Protein AF-A0A4Q7DLC4-F1 (afdb_monomer)

Secondary structure (DSSP, 8-state):
-PPPEE-----HHHHHHHHHHHHTT-HHHHHHHHHHHTTTS---HHHHHHHHHHHHHHTT-HHHHHHHHTS--SS-TTS-EEE-TTS-EEEHHHHHHHT---SSPPPTTS-SHHHHHHHHHHH-TTSPPB---HHHHHHHHHHHTS--SSS-HHHHHHHHHHHTGGGTB-HHHHHHHHHHHHS---HHHHHHHHHT-

Sequence (197 aa):
MKPKRLNVKMVYVEFKEICHALENGRLEEAIAAFISNHSDHDLSRDDVLSLTLNKAVIYDQPEIVQKILSTPHTENILTAIILSIINTYDSVILEVFGYEKTDGMIRENDGSVLGAVLEYLKHNGDLPLVDLEGKDFVHMYNMLKLPRWEVTTDDGWWYIRKYFLDFLYTKDSLDKLDESLYRKFDRAQYLKDYEEQ

Structure (mmCIF, N/CA/C/O backbone):
data_AF-A0A4Q7DLC4-F1
#
_entry.id   AF-A0A4Q7DLC4-F1
#
loop_
_atom_site.group_PDB
_atom_site.id
_atom_site.type_symbol
_atom_site.label_atom_id
_atom_site.label_alt_id
_atom_site.label_comp_id
_atom_site.label_asym_id
_atom_site.label_entity_id
_atom_site.label_seq_id
_atom_site.pdbx_PDB_ins_code
_atom_site.Cartn_x
_atom_site.Cartn_y
_atom_site.Cartn_z
_atom_site.occupancy
_atom_site.B_iso_or_equiv
_atom_site.auth_seq_id
_atom_site.auth_comp_id
_atom_site.auth_asym_id
_atom_site.auth_atom_id
_atom_site.pdbx_PDB_model_num
ATOM 1 N N . MET A 1 1 ? 8.063 -11.854 3.958 1.00 87.19 1 MET A N 1
ATOM 2 C CA . MET A 1 1 ? 6.732 -12.276 4.469 1.00 87.19 1 MET A CA 1
ATOM 3 C C . MET A 1 1 ? 5.789 -12.311 3.286 1.00 87.19 1 MET A C 1
ATOM 5 O O . MET A 1 1 ? 5.891 -11.417 2.462 1.00 87.19 1 MET A O 1
ATOM 9 N N . LYS A 1 2 ? 4.866 -13.275 3.187 1.00 86.50 2 LYS A N 1
ATOM 10 C CA . LYS A 1 2 ? 3.924 -13.280 2.055 1.00 86.50 2 LYS A CA 1
ATOM 11 C C . LYS A 1 2 ? 2.985 -12.067 2.101 1.00 86.50 2 LYS A C 1
ATOM 13 O O . LYS A 1 2 ? 2.591 -11.667 3.199 1.00 86.50 2 LYS A O 1
ATOM 18 N N . PRO A 1 3 ? 2.598 -11.512 0.940 1.00 83.75 3 PRO A N 1
ATOM 19 C CA . PRO A 1 3 ? 1.651 -10.413 0.890 1.00 83.75 3 PRO A CA 1
ATOM 20 C C . PRO A 1 3 ? 0.281 -10.878 1.375 1.00 83.75 3 PRO A C 1
ATOM 22 O O . PRO A 1 3 ? -0.240 -11.919 0.956 1.00 83.75 3 PRO A O 1
ATOM 25 N N . LYS A 1 4 ? -0.316 -10.090 2.266 1.00 89.00 4 LYS A N 1
ATOM 26 C CA . LYS A 1 4 ? -1.643 -10.368 2.807 1.00 89.00 4 LYS A CA 1
ATOM 27 C C . LYS A 1 4 ? -2.703 -10.009 1.773 1.00 89.00 4 LYS A C 1
ATOM 29 O O . LYS A 1 4 ? -2.663 -8.926 1.194 1.00 89.00 4 LYS A O 1
ATOM 34 N N . ARG A 1 5 ? -3.642 -10.925 1.523 1.00 89.81 5 ARG A N 1
ATOM 35 C CA . ARG A 1 5 ? -4.739 -10.728 0.566 1.00 89.81 5 ARG A CA 1
ATOM 36 C C . ARG A 1 5 ? -6.043 -10.511 1.314 1.00 89.81 5 ARG A C 1
ATOM 38 O O . ARG A 1 5 ? -6.544 -11.428 1.961 1.00 89.81 5 ARG A O 1
ATOM 45 N N . LEU A 1 6 ? -6.590 -9.310 1.195 1.00 89.50 6 LEU A N 1
ATOM 46 C CA . LEU A 1 6 ? -7.846 -8.915 1.812 1.00 89.50 6 LEU A CA 1
ATOM 47 C C . LEU A 1 6 ? -8.968 -9.066 0.788 1.00 89.50 6 LEU A C 1
ATOM 49 O O . LEU A 1 6 ? -9.171 -8.228 -0.090 1.00 89.50 6 LEU A O 1
ATOM 53 N N . ASN A 1 7 ? -9.722 -10.155 0.917 1.00 85.75 7 ASN A N 1
ATOM 54 C CA . ASN A 1 7 ? -10.873 -10.459 0.062 1.00 85.75 7 ASN A CA 1
ATOM 55 C C . ASN A 1 7 ? -12.155 -9.783 0.573 1.00 85.75 7 ASN A C 1
ATOM 57 O O . ASN A 1 7 ? -13.236 -10.364 0.520 1.00 85.75 7 ASN A O 1
ATOM 61 N N . VAL A 1 8 ? -12.020 -8.571 1.107 1.00 88.25 8 VAL A N 1
ATOM 62 C CA . VAL A 1 8 ? -13.114 -7.770 1.650 1.00 88.25 8 VAL A CA 1
ATOM 63 C C . VAL A 1 8 ? -13.038 -6.373 1.049 1.00 88.25 8 VAL A C 1
ATOM 65 O O . VAL A 1 8 ? -11.954 -5.840 0.806 1.00 88.25 8 VAL A O 1
ATOM 68 N N . LYS A 1 9 ? -14.198 -5.774 0.787 1.00 85.12 9 LYS A N 1
ATOM 69 C CA . LYS A 1 9 ? -14.296 -4.422 0.241 1.00 85.12 9 LYS A CA 1
ATOM 70 C C . LYS A 1 9 ? -14.953 -3.518 1.267 1.00 85.12 9 LYS A C 1
ATOM 72 O O . LYS A 1 9 ? -16.144 -3.647 1.509 1.00 85.12 9 LYS A O 1
ATOM 77 N N . MET A 1 10 ? -14.198 -2.543 1.763 1.00 91.69 10 MET A N 1
ATOM 78 C CA . MET A 1 10 ? -14.757 -1.452 2.556 1.00 91.69 10 MET A CA 1
ATOM 79 C C . MET A 1 10 ? -15.642 -0.568 1.672 1.00 91.69 10 MET A C 1
ATOM 81 O O . MET A 1 10 ? -15.184 -0.035 0.650 1.00 91.69 10 MET A O 1
ATOM 85 N N . VAL A 1 11 ? -16.914 -0.413 2.028 1.00 92.62 11 VAL A N 1
ATOM 86 C CA . VAL A 1 11 ? -17.815 0.512 1.332 1.00 92.62 11 VAL A CA 1
ATOM 87 C C . VAL A 1 11 ? -17.620 1.944 1.831 1.00 92.62 11 VAL A C 1
ATOM 89 O O . VAL A 1 11 ? -16.995 2.204 2.854 1.00 92.62 11 VAL A O 1
ATOM 92 N N . TYR A 1 12 ? -18.147 2.916 1.083 1.00 93.19 12 TYR A N 1
ATOM 93 C CA . TYR A 1 12 ? -17.960 4.334 1.406 1.00 93.19 12 TYR A CA 1
ATOM 94 C C . TYR A 1 12 ? -18.503 4.721 2.791 1.00 93.19 12 TYR A C 1
ATOM 96 O O . TYR A 1 12 ? -17.896 5.544 3.470 1.00 93.19 12 TYR A O 1
ATOM 104 N N . VAL A 1 13 ? -19.624 4.127 3.215 1.00 96.44 13 VAL A N 1
ATOM 105 C CA . VAL A 1 13 ? -20.234 4.409 4.526 1.00 96.44 13 VAL A CA 1
ATOM 106 C C . VAL A 1 13 ? -19.298 3.984 5.659 1.00 96.44 13 VAL A C 1
ATOM 108 O O . VAL A 1 13 ? -18.986 4.801 6.517 1.00 96.44 13 VAL A O 1
ATOM 111 N N . GLU A 1 14 ? -18.758 2.769 5.596 1.00 96.88 14 GLU A N 1
ATOM 112 C CA . GLU A 1 14 ? -17.798 2.238 6.575 1.00 96.88 14 GLU A CA 1
ATOM 113 C C . GLU A 1 14 ? -16.512 3.066 6.620 1.00 96.88 14 GLU A C 1
ATOM 115 O O . GLU A 1 14 ? -16.023 3.413 7.693 1.00 96.88 14 GLU A O 1
ATOM 120 N N . PHE A 1 15 ? -15.995 3.457 5.451 1.00 97.25 15 PHE A N 1
ATOM 121 C CA . PHE A 1 15 ? -14.850 4.360 5.367 1.00 97.25 15 PHE A CA 1
ATOM 122 C C . PHE A 1 15 ? -15.121 5.678 6.107 1.00 97.25 15 PHE A C 1
ATOM 124 O O . PHE A 1 15 ? -14.308 6.120 6.916 1.00 97.25 15 PHE A O 1
ATOM 131 N N . LYS A 1 16 ? -16.287 6.297 5.878 1.00 97.81 16 LYS A N 1
ATOM 132 C CA . LYS A 1 16 ? -16.671 7.546 6.550 1.00 97.81 16 LYS A CA 1
ATOM 133 C C . LYS A 1 16 ? -16.821 7.375 8.059 1.00 97.81 16 LYS A C 1
ATOM 135 O O . LYS A 1 16 ? -16.444 8.290 8.790 1.00 97.81 16 LYS A O 1
ATOM 140 N N . GLU A 1 17 ? -17.345 6.243 8.516 1.00 97.94 17 GLU A N 1
ATOM 141 C CA . GLU A 1 17 ? -17.457 5.919 9.941 1.00 97.94 17 GLU A CA 1
ATOM 142 C C . GLU A 1 17 ? -16.081 5.808 10.599 1.00 97.94 17 GLU A C 1
ATOM 144 O O . GLU A 1 17 ? -15.853 6.440 11.632 1.00 97.94 17 GLU A O 1
ATOM 149 N N . ILE A 1 18 ? -15.140 5.097 9.972 1.00 98.06 18 ILE A N 1
ATOM 150 C CA . ILE A 1 18 ? -13.770 4.967 10.482 1.00 98.06 18 ILE A CA 1
ATOM 151 C C . ILE A 1 18 ? -13.054 6.321 10.474 1.00 98.06 18 ILE A C 1
ATOM 153 O O . ILE A 1 18 ? -12.446 6.682 11.479 1.00 98.06 18 ILE A O 1
ATOM 157 N N . CYS A 1 19 ? -13.164 7.118 9.404 1.00 97.69 19 CYS A N 1
ATOM 158 C CA . CYS A 1 19 ? -12.588 8.468 9.372 1.00 97.69 19 CYS A CA 1
ATOM 159 C C . CYS A 1 19 ? -13.156 9.360 10.480 1.00 97.69 19 CYS A C 1
ATOM 161 O O . CYS A 1 19 ? -12.405 10.036 11.178 1.00 97.69 19 CYS A O 1
ATOM 163 N N . HIS A 1 20 ? -14.476 9.340 10.679 1.00 97.44 20 HIS A N 1
ATOM 164 C CA . HIS A 1 20 ? -15.104 10.103 11.751 1.00 97.44 20 HIS A CA 1
ATOM 165 C C . HIS A 1 20 ? -14.623 9.627 13.129 1.00 97.44 20 HIS A C 1
ATOM 167 O O . HIS A 1 20 ? -14.334 10.442 14.004 1.00 97.44 20 HIS A 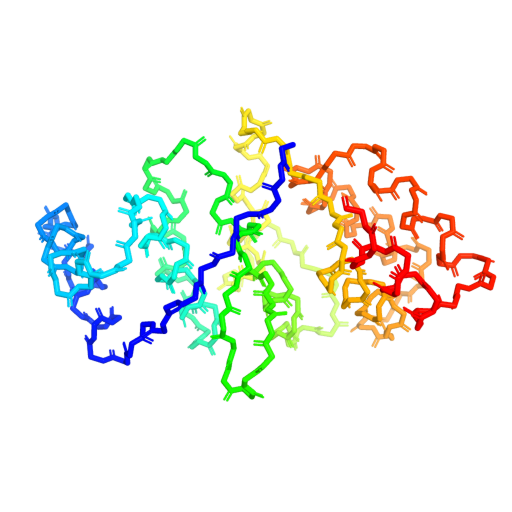O 1
ATOM 173 N N . ALA A 1 21 ? -14.494 8.319 13.338 1.00 97.38 21 ALA A N 1
ATOM 174 C CA . ALA A 1 21 ? -13.987 7.763 14.585 1.00 97.38 21 ALA A CA 1
ATOM 175 C C . ALA A 1 21 ? -12.514 8.126 14.836 1.00 97.38 21 ALA A C 1
ATOM 177 O O . ALA A 1 21 ? -12.170 8.498 15.960 1.00 97.38 21 ALA A O 1
ATOM 178 N N . LEU A 1 22 ? -11.675 8.097 13.796 1.00 96.38 22 LEU A N 1
ATOM 179 C CA . LEU A 1 22 ? -10.272 8.520 13.829 1.00 96.38 22 LEU A CA 1
ATOM 180 C C . LEU A 1 22 ? -10.138 9.973 14.301 1.00 96.38 22 LEU A C 1
ATOM 182 O O . LEU A 1 22 ? -9.335 10.272 15.180 1.00 96.38 22 LEU A O 1
ATOM 186 N N . GLU A 1 23 ? -10.972 10.869 13.777 1.00 95.19 23 GLU A N 1
ATOM 187 C CA . GLU A 1 23 ? -10.970 12.292 14.142 1.00 95.19 23 GLU A CA 1
ATOM 188 C C . GLU A 1 23 ? -11.467 12.569 15.563 1.00 95.19 23 GLU A C 1
ATOM 190 O O . GLU A 1 23 ? -11.145 13.606 16.137 1.00 95.19 23 GLU A O 1
ATOM 195 N N . ASN A 1 24 ? -12.239 11.647 16.139 1.00 95.81 24 ASN A N 1
ATOM 196 C CA . ASN A 1 24 ? -12.873 11.809 17.446 1.00 95.81 24 ASN A CA 1
ATOM 197 C C . ASN A 1 24 ? -12.267 10.897 18.528 1.00 95.81 24 ASN A C 1
ATOM 199 O O . ASN A 1 24 ? -12.866 10.738 19.589 1.00 95.81 24 ASN A O 1
ATOM 203 N N . GLY A 1 25 ? -11.108 10.278 18.274 1.00 94.88 25 GLY A N 1
ATOM 204 C CA . GLY A 1 25 ? -10.421 9.423 19.251 1.00 94.88 25 GLY A CA 1
ATOM 205 C C . GLY A 1 25 ? -11.145 8.109 19.573 1.00 94.88 25 GLY A C 1
ATOM 206 O O . GLY A 1 25 ? -10.907 7.526 20.625 1.00 94.88 25 GLY A O 1
ATOM 207 N N . ARG A 1 26 ? -12.025 7.641 18.679 1.00 97.25 26 ARG A N 1
ATOM 208 C CA . ARG A 1 26 ? -12.821 6.404 18.821 1.00 97.25 26 ARG A CA 1
ATOM 209 C C . ARG A 1 26 ? -12.433 5.324 17.808 1.00 97.25 26 ARG A C 1
ATOM 211 O O . ARG A 1 26 ? -13.238 4.458 17.480 1.00 97.25 26 ARG A O 1
ATOM 218 N N . LEU A 1 27 ? -11.210 5.391 17.276 1.00 97.50 27 LEU A N 1
ATOM 219 C CA . LEU A 1 27 ? -10.748 4.517 16.195 1.00 97.50 27 LEU A CA 1
ATOM 220 C C . LEU A 1 27 ? -10.914 3.027 16.526 1.00 97.50 27 LEU A C 1
ATOM 222 O O . LEU A 1 27 ? -11.455 2.282 15.718 1.00 97.50 27 LEU A O 1
ATOM 226 N N . GLU A 1 28 ? -10.496 2.606 17.721 1.00 97.75 28 GLU A N 1
ATOM 227 C CA . GLU A 1 28 ? -10.528 1.192 18.119 1.00 97.75 28 GLU A CA 1
ATOM 228 C C . GLU A 1 28 ? -11.961 0.639 18.210 1.00 97.75 28 GLU A C 1
ATOM 230 O O . GLU A 1 28 ? -12.207 -0.506 17.834 1.00 97.75 28 GLU A O 1
ATOM 235 N N . GLU A 1 29 ? -12.930 1.460 18.632 1.00 97.69 29 GLU A N 1
ATOM 236 C CA . GLU A 1 29 ? -14.351 1.082 18.648 1.00 97.69 29 GLU A CA 1
ATOM 237 C C . GLU A 1 29 ? -14.882 0.862 17.226 1.00 97.69 29 GLU A C 1
ATOM 239 O O . GLU A 1 29 ? -15.575 -0.122 16.964 1.00 97.69 29 GLU A O 1
ATOM 244 N N . ALA A 1 30 ? -14.529 1.752 16.293 1.00 97.94 30 ALA A N 1
ATOM 245 C CA . ALA A 1 30 ? -14.944 1.638 14.897 1.00 97.94 30 ALA A CA 1
ATOM 246 C C . ALA A 1 30 ? -14.287 0.447 14.187 1.00 97.94 30 ALA A C 1
ATOM 248 O O . ALA A 1 30 ? -14.958 -0.252 13.429 1.00 97.94 30 ALA A O 1
ATOM 249 N N . ILE A 1 31 ? -13.008 0.170 14.463 1.00 98.06 31 ILE A N 1
ATOM 250 C CA . ILE A 1 31 ? -12.324 -1.018 13.939 1.00 98.06 31 ILE A CA 1
ATOM 251 C C . ILE A 1 31 ? -12.993 -2.293 14.461 1.00 98.06 31 ILE A C 1
ATOM 253 O O . ILE A 1 31 ? -13.303 -3.185 13.672 1.00 98.06 31 ILE A O 1
ATOM 257 N N . ALA A 1 32 ? -13.268 -2.379 15.766 1.00 97.75 32 ALA A N 1
ATOM 258 C CA . ALA A 1 32 ? -13.939 -3.539 16.348 1.00 97.75 32 ALA A CA 1
ATOM 259 C C . ALA A 1 32 ? -15.337 -3.760 15.743 1.00 97.75 32 ALA A C 1
ATOM 261 O O . ALA A 1 32 ? -15.701 -4.894 15.426 1.00 97.75 32 ALA A O 1
ATOM 262 N N . ALA A 1 33 ? -16.100 -2.682 15.526 1.00 97.50 33 ALA A N 1
ATOM 263 C CA . ALA A 1 33 ? -17.395 -2.749 14.854 1.00 97.50 33 ALA A CA 1
ATOM 264 C C . ALA A 1 33 ? -17.267 -3.240 13.402 1.00 97.50 33 ALA A C 1
ATOM 266 O O . ALA A 1 33 ? -18.026 -4.116 12.984 1.00 97.50 33 ALA A O 1
ATOM 267 N N . PHE A 1 34 ? -16.281 -2.738 12.650 1.00 97.69 34 PHE A N 1
ATOM 268 C CA . PHE A 1 34 ? -16.024 -3.172 11.276 1.00 97.69 34 PHE A CA 1
ATOM 269 C C . PHE A 1 34 ? -15.701 -4.668 11.198 1.00 97.69 34 PHE A C 1
ATOM 271 O O . PHE A 1 34 ? -16.297 -5.376 10.386 1.00 97.69 34 PHE A O 1
ATOM 278 N N . ILE A 1 35 ? -14.800 -5.154 12.059 1.00 97.38 35 ILE A N 1
ATOM 279 C CA . ILE A 1 35 ? -14.420 -6.573 12.129 1.00 97.38 35 ILE A CA 1
ATOM 280 C C . ILE A 1 35 ? -15.635 -7.430 12.501 1.00 97.38 35 ILE A C 1
ATOM 282 O O . ILE A 1 35 ? -15.882 -8.450 11.867 1.00 97.38 35 ILE A O 1
ATOM 286 N N . SER A 1 36 ? -16.445 -6.997 13.472 1.00 96.44 36 SER A N 1
ATOM 287 C CA . SER A 1 36 ? -17.665 -7.717 13.859 1.00 96.44 36 SER A CA 1
ATOM 288 C C . SER A 1 36 ? -18.668 -7.834 12.706 1.00 96.44 36 SER A C 1
ATOM 290 O O . SER A 1 36 ? -19.294 -8.882 12.539 1.00 96.44 36 SER A O 1
ATOM 292 N N . ASN A 1 37 ? -18.822 -6.775 11.908 1.00 95.94 37 ASN A N 1
ATOM 293 C CA . ASN A 1 37 ? -19.714 -6.764 10.746 1.00 95.94 37 ASN A CA 1
ATOM 294 C C . ASN A 1 37 ? -19.190 -7.630 9.588 1.00 95.94 37 ASN A C 1
ATOM 296 O O . ASN A 1 37 ? -19.979 -8.082 8.763 1.00 95.94 37 ASN A O 1
ATOM 300 N N . HIS A 1 38 ? -17.884 -7.897 9.561 1.00 94.56 38 HIS A N 1
ATOM 301 C CA . HIS A 1 38 ? -17.204 -8.739 8.579 1.00 94.56 38 HIS A CA 1
ATOM 302 C C . HIS A 1 38 ? -16.646 -10.015 9.215 1.00 94.56 38 HIS A C 1
ATOM 304 O O . HIS A 1 38 ? -15.579 -10.476 8.830 1.00 94.56 38 HIS A O 1
ATOM 310 N N . SER A 1 39 ? -17.366 -10.591 10.181 1.00 92.06 39 SER A N 1
ATOM 311 C CA . SER A 1 39 ? -16.897 -11.739 10.976 1.00 92.06 39 SER A CA 1
ATOM 312 C C . SER A 1 39 ? -16.607 -13.013 10.170 1.00 92.06 39 SER A C 1
ATOM 314 O O . SER A 1 39 ? -15.869 -13.873 10.644 1.00 92.06 39 SER A O 1
ATOM 316 N N . ASP A 1 40 ? -17.123 -13.116 8.942 1.00 91.56 40 ASP A N 1
ATOM 317 C CA . ASP A 1 40 ? -16.775 -14.184 7.994 1.00 91.56 40 ASP A CA 1
ATOM 318 C C . ASP A 1 40 ? -15.343 -14.046 7.432 1.00 91.56 40 ASP A C 1
ATOM 320 O O . ASP A 1 40 ? -14.826 -14.959 6.784 1.00 91.56 40 ASP A O 1
ATOM 324 N N . HIS A 1 41 ? -14.693 -12.906 7.672 1.00 88.31 41 HIS A N 1
ATOM 325 C CA . HIS A 1 41 ? -13.315 -12.621 7.307 1.00 88.31 41 HIS A CA 1
ATOM 326 C C . HIS A 1 41 ? -12.436 -12.577 8.567 1.00 88.31 41 HIS A C 1
ATOM 328 O O . HIS A 1 41 ? -12.746 -11.888 9.536 1.00 88.31 41 HIS A O 1
ATOM 334 N N . ASP A 1 42 ? -11.302 -13.275 8.535 1.00 90.56 42 ASP A N 1
ATOM 335 C CA . ASP A 1 42 ? -10.294 -13.235 9.602 1.00 90.56 42 ASP A CA 1
ATOM 336 C C . ASP A 1 42 ? -9.454 -11.950 9.488 1.00 90.56 42 ASP A C 1
ATOM 338 O O . ASP A 1 42 ? -8.362 -11.947 8.917 1.00 90.56 42 ASP A O 1
ATOM 342 N N . LEU A 1 43 ? -10.033 -10.826 9.923 1.00 94.62 43 LEU A N 1
ATOM 343 C CA . LEU A 1 43 ? -9.432 -9.495 9.822 1.00 94.62 43 LEU A CA 1
ATOM 344 C C . LEU A 1 43 ? -8.743 -9.089 11.123 1.00 94.62 43 LEU A C 1
ATOM 346 O O . LEU A 1 43 ? -9.335 -9.116 12.203 1.00 94.62 43 LEU A O 1
ATOM 350 N N . SER A 1 44 ? -7.508 -8.611 10.998 1.00 95.69 44 SER A N 1
ATOM 351 C CA . SER A 1 44 ? -6.795 -7.916 12.062 1.00 95.69 44 SER A CA 1
ATOM 352 C C . SER A 1 44 ? -7.114 -6.419 12.067 1.00 95.69 44 SER A C 1
ATOM 354 O O . SER A 1 44 ? -7.691 -5.852 11.137 1.00 95.69 44 SER A O 1
ATOM 356 N N . ARG A 1 45 ? -6.673 -5.737 13.123 1.00 96.44 45 ARG A N 1
ATOM 357 C CA . ARG A 1 45 ? -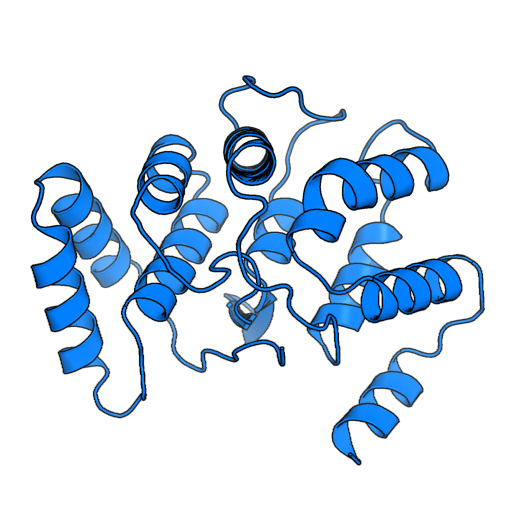6.726 -4.275 13.215 1.00 96.44 45 ARG A CA 1
ATOM 358 C C . ARG A 1 45 ? -5.991 -3.589 12.054 1.00 96.44 45 ARG A C 1
ATOM 360 O O . ARG A 1 45 ? -6.519 -2.648 11.464 1.00 96.44 45 ARG A O 1
ATOM 367 N N . ASP A 1 46 ? -4.797 -4.072 11.720 1.00 96.00 46 ASP A N 1
ATOM 368 C CA . ASP A 1 46 ? -3.957 -3.500 10.663 1.00 96.00 46 ASP A CA 1
ATOM 369 C C . ASP A 1 46 ? -4.564 -3.743 9.264 1.00 96.00 46 ASP A C 1
ATOM 371 O O . ASP A 1 46 ? -4.369 -2.929 8.359 1.00 96.00 46 ASP A O 1
ATOM 375 N N . ASP A 1 47 ? -5.404 -4.774 9.095 1.00 96.06 47 ASP A N 1
ATOM 376 C CA . ASP A 1 47 ? -6.182 -4.980 7.862 1.00 96.06 47 ASP A CA 1
ATOM 377 C C . ASP A 1 47 ? -7.211 -3.879 7.654 1.00 96.06 47 ASP A C 1
ATOM 379 O O . ASP A 1 47 ? -7.345 -3.341 6.555 1.00 96.06 47 ASP A O 1
ATOM 383 N N . VAL A 1 48 ? -7.915 -3.499 8.721 1.00 96.88 48 VAL A N 1
ATOM 384 C CA . VAL A 1 48 ? -8.884 -2.402 8.667 1.00 96.88 48 VAL A CA 1
ATOM 385 C C . VAL A 1 48 ? -8.179 -1.077 8.386 1.00 96.88 48 VAL A C 1
ATOM 387 O O . VAL A 1 48 ? -8.672 -0.288 7.575 1.00 96.88 48 VAL A O 1
ATOM 390 N N . LEU A 1 49 ? -6.997 -0.846 8.968 1.00 97.19 49 LEU A N 1
ATOM 391 C CA . LEU A 1 49 ? -6.172 0.317 8.625 1.00 97.19 49 LEU A CA 1
ATOM 392 C C . LEU A 1 49 ? -5.746 0.299 7.153 1.00 97.19 49 LEU A C 1
ATOM 394 O O . LEU A 1 49 ? -5.880 1.321 6.489 1.00 97.19 49 LEU A O 1
ATOM 398 N N . SER A 1 50 ? -5.323 -0.849 6.621 1.00 95.88 50 SER A N 1
ATOM 399 C CA . SER A 1 50 ? -4.939 -1.006 5.210 1.00 95.88 50 SER A CA 1
ATOM 400 C C . SER A 1 50 ? -6.107 -0.725 4.258 1.00 95.88 50 SER A C 1
ATOM 402 O O . SER A 1 50 ? -5.962 0.007 3.279 1.00 95.88 50 SER A O 1
ATOM 404 N N . LEU A 1 51 ? -7.299 -1.247 4.567 1.00 95.56 51 LEU A N 1
ATOM 405 C CA . LEU A 1 51 ? -8.529 -0.994 3.806 1.00 95.56 51 LEU A CA 1
ATOM 406 C C . LEU A 1 51 ? -8.930 0.484 3.844 1.00 95.56 51 LEU A C 1
ATOM 408 O O . LEU A 1 51 ? -9.301 1.060 2.818 1.00 95.56 51 LEU A O 1
ATOM 412 N N . THR A 1 52 ? -8.832 1.107 5.018 1.00 96.81 52 THR A N 1
ATOM 413 C CA . THR A 1 52 ? -9.139 2.532 5.193 1.00 96.81 52 THR A CA 1
ATOM 414 C C . THR A 1 52 ? -8.129 3.393 4.437 1.00 96.81 52 THR A C 1
ATOM 416 O O . THR A 1 52 ? -8.516 4.342 3.755 1.00 96.81 52 THR A O 1
ATOM 419 N N . LEU A 1 53 ? -6.843 3.037 4.503 1.00 96.50 53 LEU A N 1
ATOM 420 C CA . LEU A 1 53 ? -5.760 3.716 3.802 1.00 96.50 53 LEU A CA 1
ATOM 421 C C . LEU A 1 53 ? -5.961 3.647 2.287 1.00 96.50 53 LEU A C 1
ATOM 423 O O . LEU A 1 53 ? -5.915 4.678 1.624 1.00 96.50 53 LEU A O 1
ATOM 427 N N . ASN A 1 54 ? -6.284 2.466 1.753 1.00 94.38 54 ASN A N 1
ATOM 428 C CA . ASN A 1 54 ? -6.628 2.277 0.344 1.00 94.38 54 ASN A CA 1
ATOM 429 C C . ASN A 1 54 ? -7.736 3.240 -0.113 1.00 94.38 54 ASN A C 1
ATOM 431 O O . ASN A 1 54 ? -7.606 3.907 -1.138 1.00 94.38 54 ASN A O 1
ATOM 435 N N . LYS A 1 55 ? -8.812 3.374 0.674 1.00 93.75 55 LYS A N 1
ATOM 436 C CA . LYS A 1 55 ? -9.891 4.326 0.375 1.00 93.75 55 LYS A CA 1
ATOM 437 C C . LYS A 1 55 ? -9.450 5.778 0.463 1.00 93.75 55 LYS A C 1
ATOM 439 O O . LYS A 1 55 ? -9.826 6.559 -0.406 1.00 93.75 55 LYS A O 1
ATOM 444 N N . ALA A 1 56 ? -8.663 6.141 1.470 1.00 95.06 56 ALA A N 1
ATOM 445 C CA . ALA A 1 56 ? -8.152 7.500 1.613 1.00 95.06 56 ALA A CA 1
ATOM 446 C C . ALA A 1 56 ? -7.265 7.906 0.422 1.00 95.06 56 ALA A C 1
ATOM 448 O O . ALA A 1 56 ? -7.381 9.031 -0.059 1.00 95.06 56 ALA A O 1
ATOM 449 N N . VAL A 1 57 ? -6.455 6.974 -0.094 1.00 93.62 57 VAL A N 1
ATOM 450 C CA . VAL A 1 57 ? -5.650 7.144 -1.315 1.00 93.62 57 VAL A CA 1
ATOM 451 C C . VAL A 1 57 ? -6.546 7.347 -2.539 1.00 93.62 57 VAL A C 1
ATOM 453 O O . VAL A 1 57 ? -6.411 8.350 -3.232 1.00 93.62 57 VAL A O 1
ATOM 456 N N . ILE A 1 58 ? -7.516 6.453 -2.768 1.00 91.19 58 ILE A N 1
ATOM 457 C CA . ILE A 1 58 ? -8.448 6.535 -3.909 1.00 91.19 58 ILE A CA 1
ATOM 458 C C . ILE A 1 58 ? -9.248 7.847 -3.903 1.00 91.19 58 ILE A C 1
ATOM 460 O O . ILE A 1 58 ? -9.538 8.412 -4.959 1.00 91.19 58 ILE A O 1
ATOM 464 N N . TYR A 1 59 ? -9.638 8.326 -2.721 1.00 92.00 59 TYR A N 1
ATOM 465 C CA . TYR A 1 59 ? -10.387 9.573 -2.564 1.00 92.00 59 TYR A CA 1
ATOM 466 C C . TYR A 1 59 ? -9.505 10.821 -2.451 1.00 92.00 59 TYR A C 1
ATOM 468 O O . TYR A 1 59 ? -10.058 11.898 -2.226 1.00 92.00 59 TYR A O 1
ATOM 476 N N . ASP A 1 60 ? -8.184 10.693 -2.621 1.00 91.38 60 ASP A N 1
ATOM 477 C CA . ASP A 1 60 ? -7.226 11.805 -2.612 1.00 91.38 60 ASP A CA 1
ATOM 478 C C . ASP A 1 60 ? -7.318 12.639 -1.314 1.00 91.38 60 ASP A C 1
ATOM 480 O O . ASP A 1 60 ? -7.493 13.857 -1.333 1.00 91.38 60 ASP A O 1
ATOM 484 N N . GLN A 1 61 ? -7.293 11.958 -0.157 1.00 93.31 61 GLN A N 1
ATOM 485 C CA . GLN A 1 61 ? -7.436 12.563 1.178 1.00 93.31 61 GLN A CA 1
ATOM 486 C C . GLN A 1 61 ? -6.110 12.544 1.962 1.00 93.31 61 GLN A C 1
ATOM 488 O O . GLN A 1 61 ? -5.957 11.733 2.883 1.00 93.31 61 GLN A O 1
ATOM 493 N N . PRO A 1 62 ? -5.149 13.435 1.650 1.00 91.88 62 PRO A N 1
ATOM 494 C CA . PRO A 1 62 ? -3.802 13.406 2.229 1.00 91.88 62 PRO A CA 1
ATOM 495 C C . PRO A 1 62 ? -3.788 13.539 3.759 1.00 91.88 62 PRO A C 1
ATOM 497 O O . PRO A 1 62 ? -3.046 12.825 4.428 1.00 91.88 62 PRO A O 1
ATOM 500 N N . GLU A 1 63 ? -4.660 14.369 4.340 1.00 93.44 63 GLU A N 1
ATOM 501 C CA . GLU A 1 63 ? -4.757 14.513 5.802 1.00 93.44 63 GLU A CA 1
ATOM 502 C C . GLU A 1 63 ? -5.202 13.215 6.493 1.00 93.44 63 GLU A C 1
ATOM 504 O O . GLU A 1 63 ? -4.717 12.872 7.571 1.00 93.44 63 GLU A O 1
ATOM 509 N N . ILE A 1 64 ? -6.126 12.472 5.875 1.00 96.62 64 ILE A N 1
ATOM 510 C CA . ILE A 1 64 ? -6.595 11.186 6.400 1.00 96.62 64 ILE A CA 1
ATOM 511 C C . ILE A 1 64 ? -5.514 10.120 6.225 1.00 96.62 64 ILE A C 1
ATOM 513 O O . ILE A 1 64 ? -5.253 9.378 7.169 1.00 96.62 64 ILE A O 1
ATOM 517 N N . VAL A 1 65 ? -4.843 10.084 5.067 1.00 95.81 65 VAL A N 1
ATOM 518 C CA . VAL A 1 65 ? -3.680 9.216 4.821 1.00 95.81 65 VAL A CA 1
ATOM 519 C C . VAL A 1 65 ? -2.627 9.423 5.909 1.00 95.81 65 VAL A C 1
ATOM 521 O O . VAL A 1 65 ? -2.232 8.461 6.563 1.00 95.81 65 VAL A O 1
ATOM 524 N N . GLN A 1 66 ? -2.243 10.671 6.184 1.00 94.62 66 GLN A N 1
ATOM 525 C CA . GLN A 1 66 ? -1.254 10.988 7.212 1.00 94.62 66 GLN A CA 1
ATOM 526 C C . GLN A 1 66 ? -1.692 10.526 8.610 1.00 94.62 66 GLN A C 1
ATOM 528 O O . GLN A 1 66 ? -0.892 9.939 9.340 1.00 94.62 66 GLN A O 1
ATOM 533 N N . LYS A 1 67 ? -2.960 10.745 8.991 1.00 95.75 67 LYS A N 1
ATOM 534 C CA . LYS A 1 67 ? -3.495 10.287 10.287 1.00 95.75 67 LYS A CA 1
ATOM 535 C C . LYS A 1 67 ? -3.483 8.759 10.412 1.00 95.75 67 LYS A C 1
ATOM 537 O O . LYS A 1 67 ? -3.130 8.244 11.472 1.00 95.75 67 LYS A O 1
ATOM 542 N N . ILE A 1 68 ? -3.838 8.033 9.349 1.00 96.94 68 ILE A N 1
ATOM 543 C CA . ILE A 1 68 ? -3.808 6.562 9.340 1.00 96.94 68 ILE A CA 1
ATOM 544 C C . ILE A 1 68 ? -2.366 6.063 9.458 1.00 96.94 68 ILE A C 1
ATOM 546 O O . ILE A 1 68 ? -2.081 5.239 10.318 1.00 96.94 68 ILE A O 1
ATOM 550 N N . LEU A 1 69 ? -1.442 6.609 8.665 1.00 94.88 69 LEU A N 1
ATOM 551 C CA . LEU A 1 69 ? -0.021 6.244 8.705 1.00 94.88 69 LEU A CA 1
ATOM 552 C C . LEU A 1 69 ? 0.647 6.579 10.051 1.00 94.88 69 LEU A C 1
ATOM 554 O O . LEU A 1 69 ? 1.573 5.893 10.468 1.00 94.88 69 LEU A O 1
ATOM 558 N N . SER A 1 70 ? 0.156 7.600 10.759 1.00 92.94 70 SER A N 1
ATOM 559 C CA . SER A 1 70 ? 0.628 7.968 12.105 1.00 92.94 70 SER A CA 1
ATOM 560 C C . SER A 1 70 ? -0.004 7.129 13.223 1.00 92.94 70 SER A C 1
ATOM 562 O O . SER A 1 70 ? 0.403 7.224 14.381 1.00 92.94 70 SER A O 1
ATOM 564 N N . THR A 1 71 ? -1.029 6.337 12.909 1.00 94.50 71 THR A N 1
ATOM 565 C CA . THR A 1 71 ? -1.656 5.434 13.873 1.00 94.50 71 THR A CA 1
ATOM 566 C C . THR A 1 71 ? -0.735 4.231 14.084 1.00 94.50 71 THR A C 1
ATOM 568 O O . THR A 1 71 ? -0.303 3.652 13.090 1.00 94.50 71 THR A O 1
ATOM 571 N N . PRO A 1 72 ? -0.459 3.793 15.329 1.00 93.12 72 PRO A N 1
ATOM 572 C CA . PRO A 1 72 ? 0.379 2.621 15.574 1.00 93.12 72 PRO A CA 1
ATOM 573 C C . PRO A 1 72 ? -0.127 1.391 14.819 1.00 93.12 72 PRO A C 1
ATOM 575 O O . PRO A 1 72 ? -1.325 1.116 14.839 1.00 93.12 72 PRO A O 1
ATOM 578 N N . HIS A 1 73 ? 0.778 0.660 14.181 1.00 92.88 73 HIS A N 1
ATOM 579 C CA . HIS A 1 73 ? 0.534 -0.608 13.492 1.00 92.88 73 HIS A CA 1
ATOM 580 C C . HIS A 1 73 ? 1.815 -1.443 13.531 1.00 92.88 73 HIS 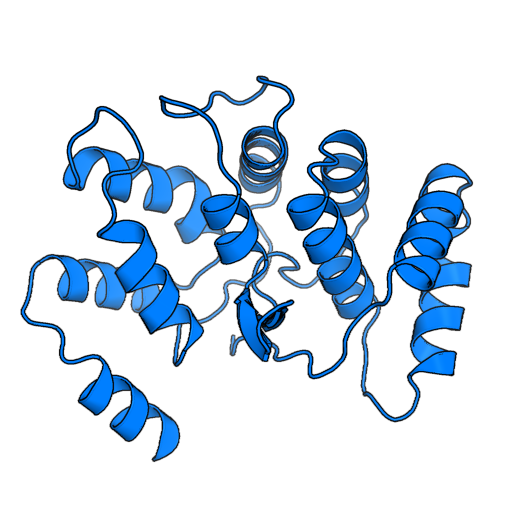A C 1
ATOM 582 O O . HIS A 1 73 ? 2.907 -0.925 13.766 1.00 92.88 73 HIS A O 1
ATOM 588 N N . THR A 1 74 ? 1.661 -2.748 13.353 1.00 90.75 74 THR A N 1
ATOM 589 C CA . THR A 1 74 ? 2.748 -3.734 13.438 1.00 90.75 74 THR A CA 1
ATOM 590 C C . THR A 1 74 ? 3.063 -4.382 12.095 1.00 90.75 74 THR A C 1
ATOM 592 O O . THR A 1 74 ? 4.181 -4.848 11.885 1.00 90.75 74 THR A O 1
ATOM 595 N N . GLU A 1 75 ? 2.090 -4.400 11.183 1.00 90.12 75 GLU A N 1
ATOM 596 C CA . GLU A 1 75 ? 2.220 -4.910 9.822 1.00 90.12 75 GLU A CA 1
ATOM 597 C C . GLU A 1 75 ? 2.397 -3.765 8.817 1.00 90.12 75 GLU A C 1
ATOM 599 O O . GLU A 1 75 ? 2.034 -2.616 9.067 1.00 90.12 75 GLU A O 1
ATOM 604 N N . ASN A 1 76 ? 2.933 -4.081 7.638 1.00 91.00 76 ASN A N 1
ATOM 605 C CA . ASN A 1 76 ? 3.093 -3.100 6.575 1.00 91.00 76 ASN A CA 1
ATOM 606 C C . ASN A 1 76 ? 1.767 -2.852 5.831 1.00 91.00 76 ASN A C 1
ATOM 608 O O . ASN A 1 76 ? 1.461 -3.505 4.827 1.00 91.00 76 ASN A O 1
ATOM 612 N N . ILE A 1 77 ? 1.001 -1.868 6.306 1.00 93.94 77 ILE A N 1
ATOM 613 C CA . ILE A 1 77 ? -0.342 -1.535 5.801 1.00 93.94 77 ILE A CA 1
ATOM 614 C C . ILE A 1 77 ? -0.373 -0.980 4.365 1.00 93.94 77 ILE A C 1
ATOM 616 O O . ILE A 1 77 ? -1.444 -0.837 3.777 1.00 93.94 77 ILE A O 1
ATOM 620 N N . LEU A 1 78 ? 0.790 -0.685 3.769 1.00 94.38 78 LEU A N 1
ATOM 621 C CA . LEU A 1 78 ? 0.905 -0.238 2.375 1.00 94.38 78 LEU A CA 1
ATOM 622 C C . LEU A 1 78 ? 0.995 -1.399 1.368 1.00 94.38 78 LEU A C 1
ATOM 624 O O . LEU A 1 78 ? 0.805 -1.196 0.168 1.00 94.38 78 LEU A O 1
ATOM 628 N N . THR A 1 79 ? 1.279 -2.613 1.841 1.00 92.25 79 THR A N 1
ATOM 629 C CA . THR A 1 79 ? 1.541 -3.790 0.987 1.00 92.25 79 THR A CA 1
ATOM 630 C C . THR A 1 79 ? 0.364 -4.760 0.892 1.00 92.25 79 THR A C 1
ATOM 632 O O . THR A 1 79 ? 0.394 -5.688 0.084 1.00 92.25 79 THR A O 1
ATOM 635 N N . ALA A 1 80 ? -0.689 -4.559 1.692 1.00 89.75 80 ALA A N 1
ATOM 636 C CA . ALA A 1 80 ? -1.875 -5.406 1.662 1.00 89.75 80 ALA A CA 1
ATOM 637 C C . ALA A 1 80 ? -2.558 -5.337 0.288 1.00 89.75 80 ALA A C 1
ATOM 639 O O . ALA A 1 80 ? -2.866 -4.252 -0.206 1.00 89.75 80 ALA A O 1
ATOM 640 N N . ILE A 1 81 ? -2.813 -6.504 -0.307 1.00 88.19 81 ILE A N 1
ATOM 641 C CA . ILE A 1 81 ? -3.478 -6.652 -1.602 1.00 88.19 81 ILE A CA 1
ATOM 642 C C . ILE A 1 81 ? -4.989 -6.638 -1.372 1.00 88.19 81 ILE A C 1
ATOM 644 O O . ILE A 1 81 ? -5.525 -7.527 -0.707 1.00 88.19 81 ILE A O 1
ATOM 648 N N . ILE A 1 82 ? -5.679 -5.654 -1.943 1.00 87.19 82 ILE A N 1
ATOM 649 C CA . ILE A 1 82 ? -7.103 -5.387 -1.714 1.00 87.19 82 ILE A CA 1
ATOM 650 C C . ILE A 1 82 ? -7.866 -5.461 -3.039 1.00 87.19 82 ILE A C 1
ATOM 652 O O . ILE A 1 82 ? -7.335 -5.150 -4.106 1.00 87.19 82 ILE A O 1
ATOM 656 N N . LEU A 1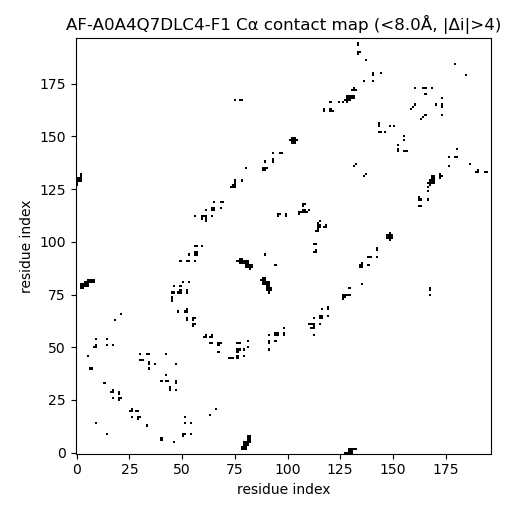 83 ? -9.136 -5.872 -2.977 1.00 79.19 83 LEU A N 1
ATOM 657 C CA . LEU A 1 83 ? -10.043 -5.811 -4.121 1.00 79.19 83 LEU A CA 1
ATOM 658 C C . LEU A 1 83 ? -10.334 -4.347 -4.513 1.00 79.19 83 LEU A C 1
ATOM 660 O O . LEU A 1 83 ? -11.042 -3.621 -3.808 1.00 79.19 83 LEU A O 1
ATOM 664 N N . SER A 1 84 ? -9.822 -3.937 -5.669 1.00 68.50 84 SER A N 1
ATOM 665 C CA . SER A 1 84 ? -10.005 -2.616 -6.268 1.00 68.50 84 SER A CA 1
ATOM 666 C C . SER A 1 84 ? -11.382 -2.459 -6.940 1.00 68.50 84 SER A C 1
ATOM 668 O O . SER A 1 84 ? -12.172 -3.398 -7.089 1.00 68.50 84 SER A O 1
ATOM 670 N N . ILE A 1 85 ? -11.700 -1.226 -7.351 1.00 58.56 85 ILE A N 1
ATOM 671 C CA . ILE A 1 85 ? -12.994 -0.810 -7.922 1.00 58.56 85 ILE A CA 1
ATOM 672 C C . ILE A 1 85 ? -13.343 -1.591 -9.200 1.00 58.56 85 ILE A C 1
ATOM 674 O O . ILE A 1 85 ? -14.523 -1.828 -9.457 1.00 58.56 85 ILE A O 1
ATOM 678 N N . ILE A 1 86 ? -12.339 -2.035 -9.961 1.00 62.12 86 ILE A N 1
ATOM 679 C CA . ILE A 1 86 ? -12.502 -2.760 -11.234 1.00 62.12 86 ILE A CA 1
ATOM 680 C C . ILE A 1 86 ? -12.448 -4.290 -11.030 1.00 62.12 86 ILE A C 1
ATOM 682 O O . ILE A 1 86 ? -12.205 -5.046 -11.966 1.00 62.12 86 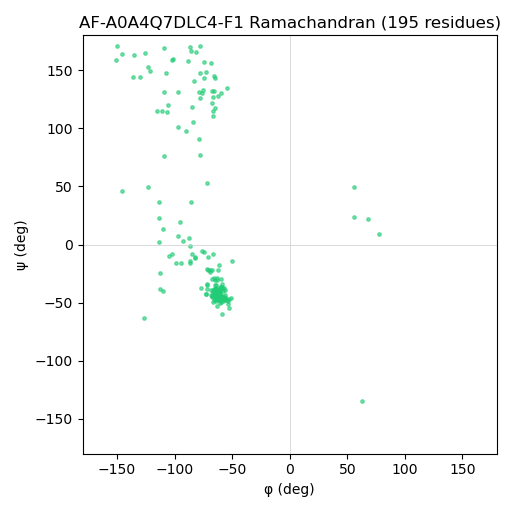ILE A O 1
ATOM 686 N N . ASN A 1 87 ? -12.664 -4.780 -9.801 1.00 60.56 87 ASN A N 1
ATOM 687 C CA . ASN A 1 87 ? -12.476 -6.189 -9.424 1.00 60.56 87 ASN A CA 1
ATOM 688 C C . ASN A 1 87 ? -11.061 -6.729 -9.726 1.00 60.56 87 ASN A C 1
ATOM 690 O O . ASN A 1 87 ? -10.866 -7.937 -9.884 1.00 60.56 87 ASN A O 1
ATOM 694 N N . THR A 1 88 ? -10.072 -5.841 -9.818 1.00 71.06 88 THR A N 1
ATOM 695 C CA . THR A 1 88 ? -8.649 -6.191 -9.818 1.00 71.06 88 THR A CA 1
ATOM 696 C C . THR A 1 88 ? -8.141 -6.239 -8.382 1.00 71.06 88 THR A C 1
ATOM 698 O O . THR A 1 88 ? -8.770 -5.692 -7.482 1.00 71.06 88 THR A O 1
ATOM 701 N N . TYR A 1 89 ? -7.044 -6.953 -8.147 1.00 74.06 89 TYR A N 1
ATOM 702 C CA . TYR A 1 89 ? -6.386 -6.998 -6.844 1.00 74.06 89 TYR A CA 1
ATOM 703 C C . TYR A 1 89 ? -5.112 -6.171 -6.930 1.00 74.06 89 TYR A C 1
ATOM 705 O O . TYR A 1 89 ? -4.242 -6.512 -7.731 1.00 74.06 89 TYR A O 1
ATOM 713 N N . ASP A 1 90 ? -5.023 -5.133 -6.105 1.00 82.62 90 ASP A N 1
ATOM 714 C CA . ASP A 1 90 ? -3.925 -4.170 -6.103 1.00 82.62 90 ASP A CA 1
ATOM 715 C C . ASP A 1 90 ? -3.498 -3.871 -4.661 1.00 82.62 90 ASP A C 1
ATOM 717 O O . ASP A 1 90 ? -4.325 -3.861 -3.743 1.00 82.62 90 ASP A O 1
ATOM 721 N N . SER A 1 91 ? -2.198 -3.675 -4.439 1.00 88.81 91 SER A N 1
ATOM 722 C CA . SER A 1 91 ? -1.689 -3.200 -3.151 1.00 88.81 91 SER A CA 1
ATOM 723 C C . SER A 1 91 ? -1.968 -1.709 -2.957 1.00 88.81 91 SER A C 1
ATOM 725 O O . SER A 1 91 ? -2.132 -0.952 -3.916 1.00 88.81 91 SER A O 1
ATOM 727 N N . VAL A 1 92 ? -2.002 -1.249 -1.704 1.00 90.06 92 VAL A N 1
ATOM 728 C CA . VAL A 1 92 ? -2.206 0.179 -1.403 1.00 90.06 92 VAL A CA 1
ATOM 729 C C . VAL A 1 92 ? -1.129 1.040 -2.061 1.00 90.06 92 VAL A C 1
ATOM 731 O O . VAL A 1 92 ? -1.447 2.087 -2.617 1.00 90.06 92 VAL A O 1
ATOM 734 N N . ILE A 1 93 ? 0.128 0.591 -2.057 1.00 92.00 93 ILE A N 1
ATOM 735 C CA . ILE A 1 93 ? 1.217 1.316 -2.712 1.00 92.00 93 ILE A CA 1
ATOM 736 C C . ILE A 1 93 ? 1.033 1.413 -4.234 1.00 92.00 93 ILE A C 1
ATOM 738 O O . ILE A 1 93 ? 1.350 2.449 -4.820 1.00 92.00 93 ILE A O 1
ATOM 742 N N . LEU A 1 94 ? 0.466 0.391 -4.887 1.00 88.88 94 LEU A N 1
ATOM 743 C CA . LEU A 1 94 ? 0.112 0.490 -6.304 1.00 88.88 94 LEU A CA 1
ATOM 744 C C . LEU A 1 94 ? -0.950 1.554 -6.552 1.00 88.88 94 LEU A C 1
ATOM 746 O O . LEU A 1 94 ? -0.827 2.291 -7.525 1.00 88.88 94 LEU A O 1
ATOM 750 N N . GLU A 1 95 ? -1.948 1.672 -5.676 1.00 89.12 95 GLU A N 1
ATOM 751 C CA . GLU A 1 95 ? -2.963 2.725 -5.783 1.00 89.12 95 GLU A CA 1
ATOM 752 C C . GLU A 1 95 ? -2.353 4.113 -5.543 1.00 89.12 95 GLU A C 1
ATOM 754 O O . GLU A 1 95 ? -2.642 5.047 -6.287 1.00 89.12 95 GLU A O 1
ATOM 759 N N . VAL A 1 96 ? -1.434 4.248 -4.578 1.00 89.69 96 VAL A N 1
ATOM 760 C CA . VAL A 1 96 ? -0.688 5.498 -4.340 1.00 89.69 96 VAL A CA 1
ATOM 761 C C . VAL A 1 96 ? 0.025 5.938 -5.615 1.00 89.69 96 VAL A C 1
ATOM 763 O O . VAL A 1 96 ? -0.082 7.090 -6.026 1.00 89.69 96 VAL A O 1
ATOM 766 N N . PHE A 1 97 ? 0.698 5.009 -6.292 1.00 87.50 97 PHE A N 1
ATOM 767 C CA . PHE A 1 97 ? 1.302 5.301 -7.580 1.00 87.50 97 PHE A CA 1
ATOM 768 C C . PHE A 1 97 ? 0.243 5.561 -8.658 1.00 87.50 97 PHE A C 1
ATOM 770 O O . PHE A 1 97 ? 0.392 6.492 -9.444 1.00 87.50 97 PHE A O 1
ATOM 777 N N . GLY A 1 98 ? -0.811 4.756 -8.760 1.00 80.81 98 GLY A N 1
ATOM 778 C CA . GLY A 1 98 ? -1.847 4.857 -9.793 1.00 80.81 98 GLY A CA 1
ATOM 779 C C . GLY A 1 98 ? -2.580 6.200 -9.811 1.00 80.81 98 GLY A C 1
ATOM 780 O O . GLY A 1 98 ? -2.916 6.689 -10.889 1.00 80.81 98 GLY A O 1
ATOM 781 N N . TYR A 1 99 ? -2.769 6.803 -8.639 1.00 75.25 99 TYR A N 1
ATOM 782 C CA . TYR A 1 99 ? -3.477 8.071 -8.459 1.00 75.25 99 TYR A CA 1
ATOM 783 C C . TYR A 1 99 ? -2.564 9.298 -8.364 1.00 75.25 99 TYR A C 1
ATOM 785 O O . TYR A 1 99 ? -3.056 10.399 -8.113 1.00 75.25 99 TYR A O 1
ATOM 793 N N . GLU A 1 100 ? -1.262 9.137 -8.606 1.00 75.62 100 GLU A N 1
ATOM 794 C CA . GLU A 1 100 ? -0.325 10.254 -8.635 1.00 75.62 100 GLU A CA 1
ATOM 795 C C . GLU A 1 100 ? -0.607 11.186 -9.825 1.00 75.62 100 GLU A C 1
ATOM 797 O O . GLU A 1 100 ? -0.679 10.738 -10.971 1.00 75.62 100 GLU A O 1
ATOM 802 N N . LYS A 1 101 ? -0.775 12.487 -9.554 1.00 68.00 101 LYS A N 1
ATOM 803 C CA . LYS A 1 101 ? -1.175 13.506 -10.547 1.00 68.00 101 LYS A CA 1
ATOM 804 C C . LYS A 1 101 ? -0.085 14.540 -10.834 1.00 68.00 101 LYS A C 1
ATOM 806 O O . LYS A 1 101 ? -0.347 15.491 -11.567 1.00 68.00 101 LYS A O 1
ATOM 811 N N . THR A 1 102 ? 1.093 14.420 -10.230 1.00 67.88 102 THR A N 1
ATOM 812 C CA . THR A 1 102 ? 2.169 15.399 -10.403 1.00 67.88 102 THR A CA 1
ATOM 813 C C . THR A 1 102 ? 2.992 15.151 -11.664 1.00 67.88 102 THR A C 1
ATOM 815 O O . THR A 1 102 ? 3.348 14.023 -11.997 1.00 67.88 102 THR A O 1
ATOM 818 N N . ASP A 1 103 ? 3.364 16.248 -12.329 1.00 67.38 103 ASP A N 1
ATOM 819 C CA . ASP A 1 103 ? 4.214 16.236 -13.529 1.00 67.38 103 ASP A CA 1
ATOM 820 C C . ASP A 1 103 ? 5.699 15.942 -13.211 1.00 67.38 103 ASP A C 1
ATOM 822 O O . ASP A 1 103 ? 6.527 15.779 -14.109 1.00 67.38 103 ASP A O 1
ATOM 826 N N . GLY A 1 104 ? 6.066 15.861 -11.927 1.00 74.19 104 GLY A N 1
ATOM 827 C CA . GLY A 1 104 ? 7.444 15.681 -11.482 1.00 74.19 104 GLY A CA 1
ATOM 828 C C . GLY A 1 104 ? 7.560 14.927 -10.163 1.00 74.19 104 GLY A C 1
ATOM 829 O O . GLY A 1 104 ? 6.586 14.681 -9.464 1.00 74.19 104 GLY A O 1
ATOM 830 N N . MET A 1 105 ? 8.791 14.564 -9.815 1.00 79.06 105 MET A N 1
ATOM 831 C CA . MET A 1 105 ? 9.078 13.790 -8.608 1.00 79.06 105 MET A CA 1
ATOM 832 C C . MET A 1 105 ? 8.797 14.618 -7.347 1.00 79.06 105 MET A C 1
ATOM 834 O O . MET A 1 105 ? 9.252 15.761 -7.226 1.00 79.06 105 MET A O 1
ATOM 838 N N . ILE A 1 106 ? 8.080 14.029 -6.390 1.00 75.25 106 ILE A N 1
ATOM 839 C CA . ILE A 1 106 ? 7.595 14.724 -5.194 1.00 75.25 106 ILE A CA 1
ATOM 840 C C . ILE A 1 106 ? 8.693 14.918 -4.136 1.00 75.25 106 ILE A C 1
ATOM 842 O O . ILE A 1 106 ? 9.611 14.106 -3.972 1.00 75.25 106 ILE A O 1
ATOM 846 N N . ARG A 1 107 ? 8.589 16.030 -3.397 1.00 67.44 107 ARG A N 1
ATOM 847 C CA . ARG A 1 107 ? 9.391 16.345 -2.204 1.00 67.44 107 ARG A CA 1
ATOM 848 C C . ARG A 1 107 ? 8.570 16.091 -0.937 1.00 67.44 107 ARG A C 1
ATOM 850 O O . ARG A 1 107 ? 7.353 16.154 -0.977 1.00 67.44 107 ARG A O 1
ATOM 857 N N . GLU A 1 108 ? 9.249 15.899 0.191 1.00 61.22 108 GLU A N 1
ATOM 858 C CA . GLU A 1 108 ? 8.705 15.491 1.508 1.00 61.22 108 GLU A CA 1
ATOM 859 C C . GLU A 1 108 ? 7.490 16.275 2.051 1.00 61.22 108 GLU A C 1
ATOM 861 O O . GLU A 1 108 ? 6.856 15.807 2.982 1.00 61.22 108 GLU A O 1
ATOM 866 N N . ASN A 1 109 ? 7.134 17.444 1.507 1.00 64.06 109 ASN A N 1
ATOM 867 C CA . ASN A 1 109 ? 6.097 18.318 2.072 1.00 64.06 109 ASN A CA 1
ATOM 868 C C . ASN A 1 109 ? 5.281 19.072 1.010 1.00 64.06 109 ASN A C 1
ATOM 870 O O . ASN A 1 109 ? 5.068 20.280 1.112 1.00 64.06 109 ASN A O 1
ATOM 874 N N . ASP A 1 110 ? 4.836 18.385 -0.037 1.00 77.94 110 ASP A N 1
ATOM 875 C CA . ASP A 1 110 ? 3.949 18.981 -1.045 1.00 77.94 110 ASP A CA 1
ATOM 876 C C . ASP A 1 110 ? 2.452 18.925 -0.668 1.00 77.94 110 ASP A C 1
ATOM 878 O O . ASP A 1 110 ? 1.628 19.539 -1.343 1.00 77.94 110 ASP A O 1
ATOM 882 N N . GLY A 1 111 ? 2.105 18.219 0.415 1.00 83.00 111 GLY A N 1
ATOM 883 C CA . GLY A 1 111 ? 0.727 18.028 0.874 1.00 83.00 111 GLY A CA 1
ATOM 884 C C . GLY A 1 111 ? -0.069 16.988 0.077 1.00 83.00 111 GLY A C 1
ATOM 885 O O . GLY A 1 111 ? -1.278 16.889 0.281 1.00 83.00 111 GLY A O 1
ATOM 886 N N . SER A 1 112 ? 0.571 16.223 -0.814 1.00 88.81 112 SER A N 1
ATOM 887 C CA . SER A 1 112 ? -0.076 15.166 -1.599 1.00 88.81 112 SER A CA 1
ATOM 888 C C . SER A 1 112 ? -0.135 13.832 -0.847 1.00 88.81 112 SER A C 1
ATOM 890 O O . SER A 1 112 ? 0.548 13.621 0.160 1.00 88.81 112 SER A O 1
ATOM 892 N N . VAL A 1 113 ? -0.948 12.894 -1.348 1.00 91.19 113 VAL A N 1
ATOM 893 C CA . VAL A 1 113 ? -0.993 11.512 -0.839 1.00 91.19 113 VAL A CA 1
ATOM 894 C C . VAL A 1 113 ? 0.374 10.837 -0.960 1.00 91.19 113 VAL A C 1
ATOM 896 O O . VAL A 1 113 ? 0.841 10.228 0.003 1.00 91.19 113 VAL A O 1
ATOM 899 N N . LEU A 1 114 ? 1.040 10.965 -2.111 1.00 89.94 114 LEU A N 1
ATOM 900 C CA . LEU A 1 114 ? 2.367 10.387 -2.313 1.00 89.94 114 LEU A CA 1
ATOM 901 C C . LEU A 1 114 ? 3.411 11.051 -1.406 1.00 89.94 114 LEU A C 1
ATOM 903 O O . LEU A 1 114 ? 4.250 10.346 -0.850 1.00 89.94 114 LEU A O 1
ATOM 907 N N . GLY A 1 115 ? 3.326 12.368 -1.189 1.00 89.88 115 GLY A N 1
ATOM 908 C CA . GLY A 1 115 ? 4.159 13.088 -0.225 1.00 89.88 115 GLY A CA 1
ATOM 909 C C . GLY A 1 115 ? 3.972 12.585 1.208 1.00 89.88 115 GLY A C 1
ATOM 910 O O . GLY A 1 115 ? 4.955 12.301 1.891 1.00 89.88 115 GLY A O 1
ATOM 911 N N . ALA A 1 116 ? 2.725 12.380 1.644 1.00 91.44 116 ALA A N 1
ATOM 912 C CA . ALA A 1 116 ? 2.417 11.835 2.967 1.00 91.44 116 ALA A CA 1
ATOM 913 C C . ALA A 1 116 ? 2.964 10.408 3.160 1.00 91.44 116 ALA A C 1
ATOM 915 O O . ALA A 1 116 ? 3.516 10.093 4.215 1.00 91.44 116 ALA A O 1
ATOM 916 N N . VAL A 1 117 ? 2.853 9.554 2.135 1.00 93.06 117 VAL A N 1
ATOM 917 C CA . VAL A 1 117 ? 3.420 8.194 2.148 1.00 93.06 117 VAL A CA 1
ATOM 918 C C . VAL A 1 117 ? 4.948 8.235 2.174 1.00 93.06 117 VAL A C 1
ATOM 920 O O . VAL A 1 117 ? 5.564 7.517 2.958 1.00 93.06 117 VAL A O 1
ATOM 923 N N . LEU A 1 118 ? 5.565 9.091 1.357 1.00 91.12 118 LEU A N 1
ATOM 924 C CA . LEU A 1 118 ? 7.016 9.264 1.306 1.00 91.12 118 LEU A CA 1
ATOM 925 C C . LEU A 1 118 ? 7.589 9.697 2.659 1.00 91.12 118 LEU A C 1
ATOM 927 O O . LEU A 1 118 ? 8.609 9.164 3.096 1.00 91.12 118 LEU A O 1
ATOM 931 N N . GLU A 1 119 ? 6.947 10.668 3.307 1.00 90.19 119 GLU A N 1
ATOM 932 C CA . GLU A 1 119 ? 7.359 11.142 4.627 1.00 90.19 119 GLU A CA 1
ATOM 933 C C . GLU A 1 119 ? 7.241 10.024 5.665 1.00 90.19 119 GLU A C 1
ATOM 935 O O . GLU A 1 119 ? 8.181 9.761 6.411 1.00 90.19 119 GLU A O 1
ATOM 940 N N . TYR A 1 120 ? 6.126 9.294 5.664 1.00 92.06 120 TYR A N 1
ATOM 941 C CA . TYR A 1 120 ? 5.932 8.156 6.558 1.00 92.06 120 TYR A CA 1
ATOM 942 C C . TYR A 1 120 ? 7.027 7.085 6.411 1.00 92.06 120 TYR A C 1
ATOM 944 O O . TYR A 1 120 ? 7.576 6.644 7.425 1.00 92.06 120 TYR A O 1
ATOM 952 N N . LEU A 1 121 ? 7.379 6.695 5.178 1.00 91.50 121 LEU A N 1
ATOM 953 C CA . LEU A 1 121 ? 8.367 5.638 4.923 1.00 91.50 121 LEU A CA 1
ATOM 954 C C . LEU A 1 121 ? 9.772 6.012 5.408 1.00 91.50 121 LEU A C 1
ATOM 956 O O . LEU A 1 121 ? 10.514 5.144 5.860 1.00 91.50 121 LEU A O 1
ATOM 960 N N . LYS A 1 122 ? 10.121 7.303 5.407 1.00 86.38 122 LYS A N 1
ATOM 961 C CA . LYS A 1 122 ? 11.412 7.784 5.931 1.00 86.38 122 LYS A CA 1
ATOM 962 C C . LYS A 1 122 ? 11.570 7.584 7.431 1.00 86.38 122 LYS A C 1
ATOM 964 O O . LYS A 1 122 ? 12.696 7.421 7.896 1.00 86.38 122 LYS A O 1
ATOM 969 N N . HIS A 1 123 ? 10.462 7.589 8.168 1.00 83.75 123 HIS A N 1
ATOM 970 C CA . HIS A 1 123 ? 10.461 7.506 9.630 1.00 83.75 123 HIS A CA 1
ATOM 971 C C . HIS A 1 123 ? 10.036 6.135 10.169 1.00 83.75 123 HIS A C 1
ATOM 973 O O . HIS A 1 123 ? 10.191 5.894 11.362 1.00 83.75 123 HIS A O 1
ATOM 979 N N . ASN A 1 124 ? 9.533 5.230 9.320 1.00 77.06 124 ASN A N 1
ATOM 980 C CA . ASN A 1 124 ? 8.990 3.923 9.724 1.00 77.06 124 ASN A CA 1
ATOM 981 C C . ASN A 1 124 ? 9.685 2.742 9.022 1.00 77.06 124 ASN A C 1
ATOM 983 O O . ASN A 1 124 ? 9.037 1.843 8.492 1.00 77.06 124 ASN A O 1
ATOM 987 N N . GLY A 1 125 ? 11.021 2.731 9.040 1.00 67.69 125 GLY A N 1
ATOM 988 C CA . GLY A 1 125 ? 11.839 1.699 8.385 1.00 67.69 125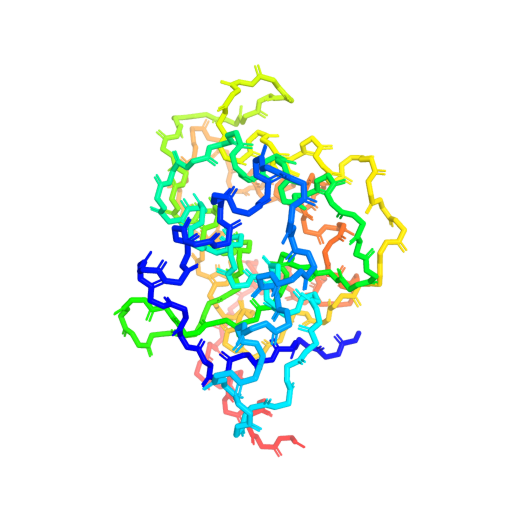 GLY A CA 1
ATOM 989 C C . GLY A 1 125 ? 11.924 0.342 9.100 1.00 67.69 125 GLY A C 1
ATOM 990 O O . GLY A 1 125 ? 12.508 -0.584 8.545 1.00 67.69 125 GLY A O 1
ATOM 991 N N . ASP A 1 126 ? 11.358 0.208 10.303 1.00 81.62 126 ASP A N 1
ATOM 992 C CA . ASP A 1 126 ? 11.484 -1.007 11.128 1.00 81.62 126 ASP A CA 1
ATOM 993 C C . ASP A 1 126 ? 10.339 -2.019 10.926 1.00 81.62 126 ASP A C 1
ATOM 995 O O . ASP A 1 126 ? 10.291 -3.055 11.595 1.00 81.62 126 ASP A O 1
ATOM 999 N N . LEU A 1 127 ? 9.398 -1.743 10.016 1.00 86.50 127 LEU A N 1
ATOM 1000 C CA . LEU A 1 127 ? 8.298 -2.662 9.731 1.00 86.50 127 LEU A CA 1
AT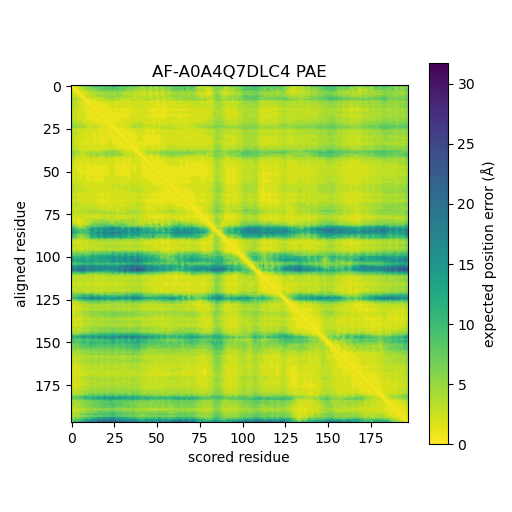OM 1001 C C . LEU A 1 127 ? 8.772 -3.894 8.945 1.00 86.50 127 LEU A C 1
ATOM 1003 O O . LEU A 1 127 ? 9.689 -3.801 8.125 1.00 86.50 127 LEU A O 1
ATOM 1007 N N . PRO A 1 128 ? 8.137 -5.065 9.142 1.00 90.81 128 PRO A N 1
ATOM 1008 C CA . PRO A 1 128 ? 8.494 -6.261 8.393 1.00 90.81 128 PRO A CA 1
ATOM 1009 C C . PRO A 1 128 ? 8.325 -6.077 6.879 1.00 90.81 128 PRO A C 1
ATOM 1011 O O . PRO A 1 128 ? 7.263 -5.677 6.398 1.00 90.81 128 PRO A O 1
ATOM 1014 N N . LEU A 1 129 ? 9.366 -6.438 6.125 1.00 94.12 129 LEU A N 1
ATOM 1015 C CA . LEU A 1 129 ? 9.346 -6.408 4.664 1.00 94.12 129 LEU A CA 1
ATOM 1016 C C . LEU A 1 129 ? 8.524 -7.567 4.080 1.00 94.12 129 LEU A C 1
ATOM 1018 O O . LEU A 1 129 ? 8.563 -8.715 4.553 1.00 94.12 129 LEU A O 1
ATOM 1022 N N . VAL A 1 130 ? 7.820 -7.269 2.993 1.00 94.38 130 VAL A N 1
ATOM 1023 C CA . VAL A 1 130 ? 6.910 -8.194 2.311 1.00 94.38 130 VAL A CA 1
ATOM 1024 C C . VAL A 1 130 ? 7.509 -8.663 0.986 1.00 94.38 130 VAL A C 1
ATOM 1026 O O . VAL A 1 130 ? 8.285 -7.969 0.341 1.00 94.38 130 VAL A O 1
ATOM 1029 N N . ASP A 1 131 ? 7.210 -9.884 0.579 1.00 95.06 131 ASP A N 1
ATOM 1030 C CA . ASP A 1 131 ? 7.643 -10.403 -0.710 1.00 95.06 131 ASP A CA 1
ATOM 1031 C C . ASP A 1 131 ? 6.745 -9.820 -1.808 1.00 95.06 131 ASP A C 1
ATOM 1033 O O . ASP A 1 131 ? 5.518 -9.910 -1.734 1.00 95.06 131 ASP A O 1
ATOM 1037 N N . LEU A 1 132 ? 7.351 -9.197 -2.822 1.00 94.06 132 LEU A N 1
ATOM 1038 C CA . LEU A 1 132 ? 6.624 -8.730 -4.001 1.00 94.06 132 LEU A CA 1
ATOM 1039 C C . LEU A 1 132 ? 6.490 -9.910 -4.965 1.00 94.06 132 LEU A C 1
ATOM 1041 O O . LEU A 1 132 ? 7.458 -10.311 -5.611 1.00 94.06 132 LEU A O 1
ATOM 1045 N N . GLU A 1 133 ? 5.291 -10.478 -5.059 1.00 92.38 133 GLU A N 1
ATOM 1046 C CA . GLU A 1 133 ? 5.043 -11.699 -5.828 1.00 92.38 133 GLU A CA 1
ATOM 1047 C C . GLU A 1 133 ? 3.656 -11.732 -6.490 1.00 92.38 133 GLU A C 1
ATOM 1049 O O . GLU A 1 133 ? 2.750 -10.958 -6.167 1.00 92.38 133 GLU A O 1
ATOM 1054 N N . GLY A 1 134 ? 3.485 -12.639 -7.453 1.00 90.31 134 GLY A N 1
ATOM 1055 C CA . GLY A 1 134 ? 2.207 -12.883 -8.116 1.00 90.31 134 GLY A CA 1
ATOM 1056 C C . GLY A 1 134 ? 1.679 -11.671 -8.890 1.00 90.31 134 GLY A C 1
ATOM 1057 O O . GLY A 1 134 ? 2.403 -11.026 -9.650 1.00 90.31 134 GLY A O 1
ATOM 1058 N N . LYS A 1 135 ? 0.385 -11.370 -8.732 1.00 87.75 135 LYS A N 1
ATOM 1059 C CA . LYS A 1 135 ? -0.273 -10.272 -9.464 1.00 87.75 135 LYS A CA 1
ATOM 1060 C C . LYS A 1 135 ? 0.291 -8.900 -9.096 1.00 87.75 135 LYS A C 1
ATOM 1062 O O . LYS A 1 135 ? 0.496 -8.093 -9.997 1.00 87.75 135 LYS A O 1
ATOM 1067 N N . ASP A 1 136 ? 0.611 -8.682 -7.821 1.00 88.12 136 ASP A N 1
ATOM 1068 C CA . ASP A 1 136 ? 1.182 -7.420 -7.332 1.00 88.12 136 ASP A CA 1
ATOM 1069 C C . ASP A 1 136 ? 2.538 -7.139 -8.000 1.00 88.12 136 ASP A C 1
ATOM 1071 O O . ASP A 1 136 ? 2.765 -6.048 -8.520 1.00 88.12 136 ASP A O 1
ATOM 1075 N N . PHE A 1 137 ? 3.392 -8.165 -8.134 1.00 92.94 137 PHE A N 1
ATOM 1076 C CA . PHE A 1 137 ? 4.653 -8.061 -8.880 1.00 92.94 137 PHE A CA 1
ATOM 1077 C C . PHE A 1 137 ? 4.435 -7.646 -10.337 1.00 92.94 137 PHE A C 1
ATOM 1079 O O . PHE A 1 137 ? 5.088 -6.731 -10.840 1.00 92.94 137 PHE A O 1
ATOM 1086 N N . VAL A 1 138 ? 3.505 -8.305 -11.035 1.00 91.75 138 VAL A N 1
ATOM 1087 C CA . VAL A 1 138 ? 3.225 -8.007 -12.448 1.00 91.75 138 VAL A CA 1
ATOM 1088 C C . VAL A 1 138 ? 2.654 -6.601 -12.622 1.00 91.75 138 VAL A C 1
ATOM 1090 O O . VAL A 1 138 ? 2.992 -5.916 -13.591 1.00 91.75 138 VAL A O 1
ATOM 1093 N N . HIS A 1 139 ? 1.801 -6.153 -11.705 1.00 89.44 139 HIS A N 1
ATOM 1094 C CA . HIS A 1 139 ? 1.240 -4.807 -11.739 1.00 89.44 139 HIS A CA 1
ATOM 1095 C C . HIS A 1 139 ? 2.306 -3.749 -11.453 1.00 89.44 139 HIS A C 1
ATOM 1097 O O . HIS A 1 139 ? 2.404 -2.785 -12.212 1.00 89.44 139 HIS A O 1
ATOM 1103 N N . MET A 1 140 ? 3.172 -3.973 -10.461 1.00 90.50 140 MET A N 1
ATOM 1104 C CA . MET A 1 140 ? 4.312 -3.100 -10.174 1.00 90.50 140 MET A CA 1
ATOM 1105 C C . MET A 1 140 ? 5.253 -2.997 -11.377 1.00 90.50 140 MET A C 1
ATOM 1107 O O . MET A 1 140 ? 5.596 -1.897 -11.804 1.00 90.50 140 MET A O 1
ATOM 1111 N N . TYR A 1 141 ? 5.590 -4.129 -12.003 1.00 91.56 141 TYR A N 1
ATOM 1112 C CA . TYR A 1 141 ? 6.363 -4.162 -13.245 1.00 91.56 141 TYR A CA 1
ATOM 1113 C C . TYR A 1 141 ? 5.737 -3.293 -14.344 1.00 91.56 141 TYR A C 1
ATOM 1115 O O . TYR A 1 141 ? 6.424 -2.489 -14.975 1.00 91.56 141 TYR A O 1
ATOM 1123 N N . ASN A 1 142 ? 4.431 -3.443 -14.579 1.00 88.75 142 ASN A N 1
ATOM 1124 C CA . ASN A 1 142 ? 3.730 -2.666 -15.598 1.00 88.75 142 ASN A CA 1
ATOM 1125 C C . ASN A 1 142 ? 3.738 -1.174 -15.265 1.00 88.75 142 ASN A C 1
ATOM 1127 O O . ASN A 1 142 ? 3.975 -0.359 -16.153 1.00 88.75 142 ASN A O 1
ATOM 1131 N N . MET A 1 143 ? 3.499 -0.833 -13.999 1.00 86.25 143 MET A N 1
ATOM 1132 C CA . MET A 1 143 ? 3.456 0.541 -13.511 1.00 86.25 143 MET A CA 1
ATOM 1133 C C . MET A 1 143 ? 4.797 1.249 -13.730 1.00 86.25 143 MET A C 1
ATOM 1135 O O . MET A 1 143 ? 4.814 2.350 -14.276 1.00 86.25 143 MET A O 1
ATOM 1139 N N . LEU A 1 144 ? 5.911 0.590 -13.404 1.00 86.38 144 LEU A N 1
ATOM 1140 C CA . LEU A 1 144 ? 7.264 1.138 -13.558 1.00 86.38 144 LEU A CA 1
ATOM 1141 C C . LEU A 1 144 ? 7.695 1.327 -15.018 1.00 86.38 144 LEU A C 1
ATOM 1143 O O . LEU A 1 144 ? 8.590 2.122 -15.298 1.00 86.38 144 LEU A O 1
ATOM 1147 N N . LYS A 1 145 ? 7.070 0.615 -15.963 1.00 85.06 145 LYS A N 1
ATOM 1148 C CA . LYS A 1 145 ? 7.322 0.801 -17.401 1.00 85.06 145 LYS A CA 1
ATOM 1149 C C . LYS A 1 145 ? 6.549 1.961 -18.017 1.00 85.06 145 LYS A C 1
ATOM 1151 O O . LYS A 1 145 ? 6.829 2.319 -19.162 1.00 85.06 145 LYS A O 1
ATOM 1156 N N . LEU A 1 146 ? 5.579 2.530 -17.306 1.00 80.75 146 LEU A N 1
ATOM 1157 C CA . LEU A 1 146 ? 4.855 3.693 -17.793 1.00 80.75 146 LEU A CA 1
ATOM 1158 C C . LEU A 1 146 ? 5.702 4.955 -17.573 1.00 80.75 146 LEU A C 1
ATOM 1160 O O . LEU A 1 146 ? 6.194 5.166 -16.463 1.00 80.75 146 LEU A O 1
ATOM 1164 N N . PRO A 1 147 ? 5.865 5.817 -18.592 1.00 72.12 147 PRO A N 1
ATOM 1165 C CA . PRO A 1 147 ? 6.467 7.127 -18.389 1.00 72.12 147 PRO A CA 1
ATOM 1166 C C . PRO A 1 147 ? 5.539 7.949 -17.488 1.00 72.12 147 PRO A C 1
ATOM 1168 O O . PRO A 1 147 ? 4.384 8.184 -17.838 1.00 72.12 147 PRO A O 1
ATOM 1171 N N . ARG A 1 148 ? 6.032 8.324 -16.305 1.00 70.81 148 ARG A N 1
ATOM 1172 C CA . ARG A 1 148 ? 5.246 9.006 -15.259 1.00 70.81 148 ARG A CA 1
ATOM 1173 C C . ARG A 1 148 ? 5.680 10.439 -15.010 1.00 70.81 148 ARG A C 1
ATOM 1175 O O . ARG A 1 148 ? 4.840 11.303 -14.817 1.00 70.81 148 ARG A O 1
ATOM 1182 N N . TRP A 1 149 ? 6.981 10.677 -15.052 1.00 79.31 149 TRP A N 1
ATOM 1183 C CA . TRP A 1 149 ? 7.577 11.993 -14.866 1.00 79.31 149 TRP A CA 1
ATOM 1184 C C . TRP A 1 149 ? 8.466 12.315 -16.060 1.00 79.31 149 TRP A C 1
ATOM 1186 O O . TRP A 1 149 ? 8.859 11.414 -16.807 1.00 79.31 149 TRP A O 1
ATOM 1196 N N . GLU A 1 150 ? 8.831 13.585 -16.209 1.00 81.06 150 GLU A N 1
ATOM 1197 C CA . GLU A 1 150 ? 9.814 14.046 -17.198 1.00 81.06 150 GLU A CA 1
ATOM 1198 C C . GLU A 1 150 ? 11.256 13.631 -16.820 1.00 81.06 150 GLU A C 1
ATOM 1200 O O . GLU A 1 150 ? 12.168 14.451 -16.734 1.00 81.06 150 GLU A O 1
ATOM 1205 N N . VAL A 1 151 ? 11.466 12.339 -16.556 1.00 79.25 151 VAL A N 1
ATOM 1206 C CA . VAL A 1 151 ? 12.743 11.731 -16.155 1.00 79.25 151 VAL A CA 1
ATOM 1207 C C . VAL A 1 151 ? 12.987 10.435 -16.921 1.00 79.25 151 VAL A C 1
ATOM 1209 O O . VAL A 1 151 ? 12.072 9.857 -17.514 1.00 79.25 151 VAL A O 1
ATOM 1212 N N . THR A 1 152 ? 14.234 9.963 -16.923 1.00 80.19 152 THR A N 1
ATOM 1213 C CA . THR A 1 152 ? 14.552 8.672 -17.540 1.00 80.19 152 THR A CA 1
ATOM 1214 C C . THR A 1 152 ? 13.927 7.523 -16.746 1.00 80.19 152 THR A C 1
ATOM 1216 O O . THR A 1 152 ? 13.664 7.643 -15.549 1.00 80.19 152 THR A O 1
ATOM 1219 N N . THR A 1 153 ? 13.705 6.378 -17.396 1.00 78.62 153 THR A N 1
ATOM 1220 C CA . THR A 1 153 ? 13.225 5.172 -16.704 1.00 78.62 153 THR A CA 1
ATOM 1221 C C . THR A 1 153 ? 14.165 4.758 -15.571 1.00 78.62 153 THR A C 1
ATOM 1223 O O . THR A 1 153 ? 13.682 4.360 -14.516 1.00 78.62 153 THR A O 1
ATOM 1226 N N . ASP A 1 154 ? 15.479 4.911 -15.755 1.00 83.62 154 ASP A N 1
ATOM 1227 C CA . ASP A 1 154 ? 16.482 4.577 -14.739 1.00 83.62 154 ASP A CA 1
ATOM 1228 C C . ASP A 1 154 ? 16.389 5.515 -13.526 1.00 83.62 154 ASP A C 1
ATOM 1230 O O . ASP A 1 154 ? 16.381 5.047 -12.387 1.00 83.62 154 ASP A O 1
ATOM 1234 N N . ASP A 1 155 ? 16.240 6.825 -13.754 1.00 84.44 155 ASP A N 1
ATOM 1235 C CA . ASP A 1 155 ? 16.067 7.806 -12.674 1.00 84.44 155 ASP A CA 1
ATOM 1236 C C . ASP A 1 155 ? 14.753 7.577 -11.912 1.00 84.44 155 ASP A C 1
ATOM 1238 O O . ASP A 1 155 ? 14.716 7.617 -10.678 1.00 84.44 155 ASP A O 1
ATOM 1242 N N . GLY A 1 156 ? 13.672 7.302 -12.648 1.00 85.44 156 GLY A N 1
ATOM 1243 C CA . GLY A 1 156 ? 12.363 6.995 -12.079 1.00 85.44 156 GLY A CA 1
ATOM 1244 C C . GLY A 1 156 ? 12.391 5.719 -11.239 1.00 85.44 156 GLY A C 1
ATOM 1245 O O . GLY A 1 156 ? 11.918 5.720 -10.101 1.00 85.44 156 GLY A O 1
ATOM 1246 N N . TRP A 1 157 ? 13.002 4.652 -11.762 1.00 88.81 157 TRP A N 1
ATOM 1247 C CA . TRP A 1 157 ? 13.188 3.397 -11.039 1.00 88.81 157 TRP A CA 1
ATOM 1248 C C . TRP A 1 157 ? 14.022 3.590 -9.778 1.00 88.81 157 TRP A C 1
ATOM 1250 O O . TRP A 1 157 ? 13.586 3.191 -8.699 1.00 88.81 157 TRP A O 1
ATOM 1260 N N . TRP A 1 158 ? 15.187 4.235 -9.886 1.00 89.50 158 TRP A N 1
ATOM 1261 C CA . TRP A 1 158 ? 16.065 4.458 -8.742 1.00 89.50 158 TRP A CA 1
ATOM 1262 C C . TRP A 1 158 ? 15.345 5.200 -7.619 1.00 89.50 158 TRP A C 1
ATOM 1264 O O . TRP A 1 158 ? 15.456 4.823 -6.452 1.00 89.50 158 TRP A O 1
ATOM 1274 N N . TYR A 1 159 ? 14.570 6.229 -7.963 1.00 89.25 159 TYR A N 1
ATOM 1275 C CA . TYR A 1 159 ? 13.805 6.971 -6.975 1.00 89.25 159 TYR A CA 1
ATOM 1276 C C . TYR A 1 159 ? 12.697 6.135 -6.348 1.00 89.25 159 TYR A C 1
ATOM 1278 O O . TYR A 1 159 ? 12.618 6.077 -5.123 1.00 89.25 159 TYR A O 1
ATOM 1286 N N . ILE A 1 160 ? 11.869 5.461 -7.152 1.00 90.06 160 ILE A N 1
ATOM 1287 C CA . ILE A 1 160 ? 10.775 4.639 -6.622 1.00 90.06 160 ILE A CA 1
ATOM 1288 C C . ILE A 1 160 ? 11.333 3.534 -5.723 1.00 90.06 160 ILE A C 1
ATOM 1290 O O . ILE A 1 160 ? 10.834 3.326 -4.618 1.00 90.06 160 ILE A O 1
ATOM 1294 N N . ARG A 1 161 ? 12.414 2.876 -6.147 1.00 91.75 161 ARG A N 1
ATOM 1295 C CA . ARG A 1 161 ? 13.090 1.854 -5.353 1.00 91.75 161 ARG A CA 1
ATOM 1296 C C . ARG A 1 161 ? 13.572 2.418 -4.020 1.00 91.75 161 ARG A C 1
ATOM 1298 O O . ARG A 1 161 ? 13.118 1.969 -2.973 1.00 91.75 161 ARG A O 1
ATOM 1305 N N . LYS A 1 162 ? 14.428 3.439 -4.067 1.00 90.94 162 LYS A N 1
ATOM 1306 C CA . LYS A 1 162 ? 15.097 3.987 -2.884 1.00 90.94 162 LYS A CA 1
ATOM 1307 C C . LYS A 1 162 ? 14.131 4.605 -1.880 1.00 90.94 162 LYS A C 1
ATOM 1309 O O . LYS A 1 1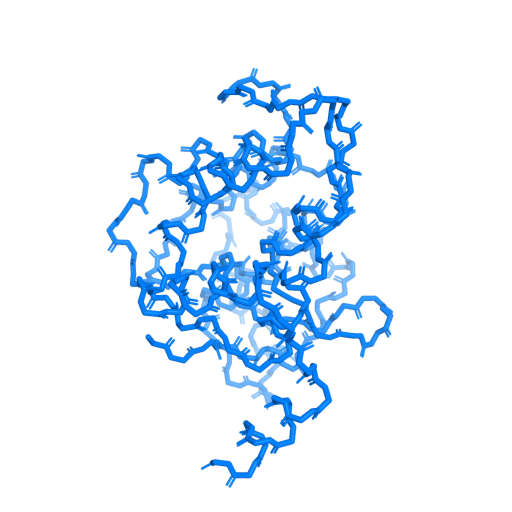62 ? 14.363 4.521 -0.680 1.00 90.94 162 LYS A O 1
ATOM 1314 N N . TYR A 1 163 ? 13.118 5.316 -2.366 1.00 89.31 163 TYR A N 1
ATOM 1315 C CA . TYR A 1 163 ? 12.261 6.142 -1.519 1.00 89.31 163 TYR A CA 1
ATOM 1316 C C . TYR A 1 163 ? 10.941 5.474 -1.142 1.00 89.31 163 TYR A C 1
ATOM 1318 O O . TYR A 1 163 ? 10.310 5.922 -0.190 1.00 89.31 163 TYR A O 1
ATOM 1326 N N . PHE A 1 164 ? 10.544 4.411 -1.846 1.00 91.94 164 PHE A N 1
ATOM 1327 C CA . PHE A 1 164 ? 9.316 3.681 -1.550 1.00 91.94 164 PHE A CA 1
ATOM 1328 C C . PHE A 1 164 ? 9.576 2.192 -1.364 1.00 91.94 164 PHE A C 1
ATOM 1330 O O . PHE A 1 164 ? 9.355 1.660 -0.282 1.00 91.94 164 PHE A O 1
ATOM 1337 N N . LEU A 1 165 ? 10.041 1.503 -2.405 1.00 93.50 165 LEU A N 1
ATOM 1338 C CA . LEU A 1 165 ? 9.970 0.043 -2.425 1.00 93.50 165 LEU A CA 1
ATOM 1339 C C . LEU A 1 165 ? 10.943 -0.639 -1.459 1.00 93.50 165 LEU A C 1
ATOM 1341 O O . LEU A 1 165 ? 10.568 -1.657 -0.887 1.00 93.50 165 LEU A O 1
ATOM 1345 N N . ASP A 1 166 ? 12.135 -0.082 -1.231 1.00 93.75 166 ASP A N 1
ATOM 1346 C CA . ASP A 1 166 ? 13.126 -0.641 -0.295 1.00 93.75 166 ASP A CA 1
ATOM 1347 C C . ASP A 1 166 ? 12.609 -0.670 1.162 1.00 93.75 166 ASP A C 1
ATOM 1349 O O . ASP A 1 166 ? 13.078 -1.474 1.965 1.00 93.75 166 ASP A O 1
ATOM 1353 N N . PHE A 1 167 ? 11.619 0.166 1.500 1.00 93.56 167 PHE A N 1
ATOM 1354 C CA . PHE A 1 167 ? 10.953 0.171 2.810 1.00 93.56 167 PHE A CA 1
ATOM 1355 C C . PHE A 1 167 ? 9.779 -0.810 2.899 1.00 93.56 167 PHE A C 1
ATOM 1357 O O . PHE A 1 167 ? 9.253 -1.065 3.980 1.00 93.56 167 PHE A O 1
ATOM 1364 N N . LEU A 1 168 ? 9.317 -1.324 1.760 1.00 94.25 168 LEU A N 1
ATOM 1365 C CA . LEU A 1 168 ? 8.088 -2.107 1.669 1.00 94.25 168 LEU A CA 1
ATOM 1366 C C . LEU A 1 168 ? 8.362 -3.577 1.383 1.00 94.25 168 LEU A C 1
ATOM 1368 O O . LEU A 1 168 ? 7.710 -4.459 1.946 1.00 94.25 168 LEU A O 1
ATOM 1372 N N . TYR A 1 169 ? 9.337 -3.837 0.517 1.00 95.44 169 TYR A N 1
ATOM 1373 C CA . TYR A 1 169 ? 9.533 -5.144 -0.074 1.00 95.44 169 TYR A CA 1
ATOM 1374 C C . TYR A 1 169 ? 10.921 -5.718 0.184 1.00 95.44 169 TYR A C 1
ATOM 1376 O O . TYR A 1 169 ? 11.906 -5.003 0.362 1.00 95.44 169 TYR A O 1
ATOM 1384 N N . THR A 1 170 ? 11.007 -7.047 0.195 1.00 95.75 170 THR A N 1
ATOM 1385 C CA . THR A 1 170 ? 12.276 -7.751 0.378 1.00 95.75 170 THR A CA 1
ATOM 1386 C C . THR A 1 170 ? 13.232 -7.482 -0.781 1.00 95.75 170 THR A C 1
ATOM 1388 O O . THR A 1 170 ? 12.831 -7.432 -1.948 1.00 95.75 170 THR A O 1
ATOM 1391 N N . LYS A 1 171 ? 14.528 -7.373 -0.463 1.00 95.75 171 LYS A N 1
ATOM 1392 C CA . LYS A 1 171 ? 15.590 -7.162 -1.456 1.00 95.75 171 LYS A CA 1
ATOM 1393 C C . LYS A 1 171 ? 15.517 -8.174 -2.603 1.00 95.75 171 LYS A C 1
ATOM 1395 O O . LYS A 1 171 ? 15.565 -7.773 -3.759 1.00 95.75 171 LYS A O 1
ATOM 1400 N N . ASP A 1 172 ? 15.337 -9.456 -2.291 1.00 96.56 172 ASP A N 1
ATOM 1401 C CA . ASP A 1 172 ? 15.256 -10.525 -3.293 1.00 96.56 172 ASP A CA 1
ATOM 1402 C C . ASP A 1 172 ? 14.109 -10.308 -4.291 1.00 96.56 172 ASP A C 1
ATOM 1404 O O . ASP A 1 172 ? 14.245 -10.609 -5.478 1.00 96.56 172 ASP A O 1
ATOM 1408 N N . SER A 1 173 ? 12.975 -9.774 -3.831 1.00 95.81 173 SER A N 1
ATOM 1409 C CA . SER A 1 173 ? 11.844 -9.463 -4.707 1.00 95.81 173 SER A CA 1
ATOM 1410 C C . SER A 1 173 ? 12.133 -8.249 -5.595 1.00 95.81 173 SER A C 1
ATOM 1412 O O . SER A 1 173 ? 11.782 -8.249 -6.776 1.00 95.81 173 SER A O 1
ATOM 1414 N N . LEU A 1 174 ? 12.817 -7.235 -5.056 1.00 96.44 174 LEU A N 1
ATOM 1415 C CA . LEU A 1 174 ? 13.198 -6.029 -5.798 1.00 96.44 174 LEU A CA 1
ATOM 1416 C C . LEU A 1 174 ? 14.314 -6.279 -6.812 1.00 96.44 174 LEU A C 1
ATOM 1418 O O . LEU A 1 174 ? 14.269 -5.712 -7.899 1.00 96.44 174 LEU A O 1
ATOM 1422 N N . ASP A 1 175 ? 15.265 -7.161 -6.509 1.00 95.50 175 ASP A N 1
ATOM 1423 C CA . ASP A 1 175 ? 16.306 -7.572 -7.455 1.00 95.50 175 ASP A CA 1
ATOM 1424 C C . ASP A 1 175 ? 15.690 -8.348 -8.638 1.00 95.50 175 ASP A C 1
ATOM 1426 O O . ASP A 1 175 ? 16.026 -8.099 -9.794 1.00 95.50 175 ASP A O 1
ATOM 1430 N N . LYS A 1 176 ? 14.694 -9.214 -8.389 1.00 94.88 176 LYS A N 1
ATOM 1431 C CA . LYS A 1 176 ? 13.922 -9.866 -9.468 1.00 94.88 176 LYS A CA 1
ATOM 1432 C C . LYS A 1 176 ? 13.140 -8.864 -10.318 1.00 94.88 176 LYS A C 1
ATOM 1434 O O . LYS A 1 176 ? 13.040 -9.035 -11.538 1.00 94.88 176 LYS A O 1
ATOM 1439 N N . LEU A 1 177 ? 12.553 -7.847 -9.686 1.00 94.75 177 LEU A N 1
ATOM 1440 C CA . LEU A 1 177 ? 11.824 -6.793 -10.389 1.00 94.75 177 LEU A CA 1
ATOM 1441 C C . LEU A 1 177 ? 12.766 -5.981 -11.282 1.00 94.75 177 LEU A C 1
ATOM 1443 O O . LEU A 1 177 ? 12.466 -5.808 -12.462 1.00 94.75 177 LEU A O 1
ATOM 1447 N N . ASP A 1 178 ? 13.916 -5.571 -10.746 1.00 93.38 178 ASP A N 1
ATOM 1448 C CA . ASP A 1 178 ? 14.986 -4.875 -11.467 1.00 93.38 178 ASP A CA 1
ATOM 1449 C C . ASP A 1 178 ? 15.404 -5.650 -12.722 1.00 93.38 178 ASP A C 1
ATOM 1451 O O . ASP A 1 178 ? 15.291 -5.153 -13.843 1.00 93.38 178 ASP A O 1
ATOM 1455 N N . GLU A 1 179 ? 15.765 -6.928 -12.569 1.00 93.38 179 GLU A N 1
ATOM 1456 C CA . GLU A 1 179 ? 16.130 -7.781 -13.702 1.00 93.38 179 GLU A CA 1
ATOM 1457 C C . GLU A 1 179 ? 15.023 -7.861 -14.762 1.00 93.38 179 GLU A C 1
ATOM 1459 O O . GLU A 1 179 ? 15.300 -7.854 -15.968 1.00 93.38 179 GLU A O 1
ATOM 1464 N N . SER A 1 180 ? 13.765 -7.916 -14.321 1.00 93.06 180 SER A N 1
ATOM 1465 C CA . SER A 1 180 ? 12.601 -8.005 -15.204 1.00 93.06 180 SER A CA 1
ATOM 1466 C C . SER A 1 180 ? 12.392 -6.731 -16.025 1.00 93.06 180 SER A C 1
ATOM 1468 O O . SER A 1 180 ? 11.896 -6.811 -17.152 1.00 93.06 180 SER A O 1
ATOM 1470 N N . LEU A 1 181 ? 12.780 -5.556 -15.511 1.00 89.75 181 LEU A N 1
ATOM 1471 C CA . LEU A 1 181 ? 12.676 -4.281 -16.230 1.00 89.75 181 LEU A CA 1
ATOM 1472 C C . LEU A 1 181 ? 13.615 -4.231 -17.443 1.00 89.75 181 LEU A C 1
ATOM 1474 O O . LEU A 1 181 ? 13.183 -3.787 -18.516 1.00 89.75 181 LEU A O 1
ATOM 1478 N N . TYR A 1 182 ? 14.833 -4.764 -17.302 1.00 86.62 182 TYR A N 1
ATOM 1479 C CA . TYR A 1 182 ? 15.887 -4.727 -18.326 1.00 86.62 182 TYR A CA 1
ATOM 1480 C C . TYR A 1 182 ? 15.943 -5.963 -19.236 1.00 86.62 182 TYR A C 1
ATOM 1482 O O . TYR A 1 182 ? 16.559 -5.918 -20.303 1.00 86.62 182 TYR A O 1
ATOM 1490 N N . ARG A 1 183 ? 15.302 -7.074 -18.854 1.00 88.38 183 ARG A N 1
ATOM 1491 C CA . ARG A 1 183 ? 15.237 -8.308 -19.655 1.00 88.38 183 ARG A CA 1
ATOM 1492 C C . ARG A 1 183 ? 13.837 -8.555 -20.214 1.00 88.38 183 ARG A C 1
ATOM 1494 O O . ARG A 1 183 ? 12.856 -7.905 -19.859 1.00 88.38 183 ARG A O 1
ATOM 1501 N N . LYS A 1 184 ? 13.729 -9.518 -21.135 1.00 87.75 184 LYS A N 1
ATOM 1502 C CA . LYS A 1 184 ? 12.423 -9.991 -21.605 1.00 87.75 184 LYS A CA 1
ATOM 1503 C C . LYS A 1 184 ? 11.716 -10.694 -20.444 1.00 87.75 184 LYS A C 1
ATOM 1505 O O . LYS A 1 184 ? 12.169 -11.746 -20.008 1.00 87.75 184 LYS A O 1
ATOM 1510 N N . PHE A 1 185 ? 10.602 -10.126 -19.995 1.00 92.56 185 PHE A N 1
ATOM 1511 C CA . PHE A 1 185 ? 9.774 -10.678 -18.928 1.00 92.56 185 PHE A CA 1
ATOM 1512 C C . PHE A 1 185 ? 8.437 -11.174 -19.491 1.00 92.56 185 PHE A C 1
ATOM 1514 O O . PHE A 1 185 ? 7.644 -10.388 -20.016 1.00 92.56 185 PHE A O 1
ATOM 1521 N N . ASP A 1 186 ? 8.200 -12.486 -19.414 1.00 93.06 186 ASP A N 1
ATOM 1522 C CA . ASP A 1 186 ? 6.922 -13.094 -19.793 1.00 93.06 186 ASP A CA 1
ATOM 1523 C C . ASP A 1 186 ? 5.987 -13.149 -18.580 1.00 93.06 186 ASP A C 1
ATOM 1525 O O . ASP A 1 186 ? 6.054 -14.047 -17.742 1.00 93.06 186 ASP A O 1
ATOM 1529 N N . ARG A 1 187 ? 5.102 -12.154 -18.502 1.00 92.44 187 ARG A N 1
ATOM 1530 C CA . ARG A 1 187 ? 4.136 -11.991 -17.407 1.00 92.44 187 ARG A CA 1
ATOM 1531 C C . ARG A 1 187 ? 3.174 -13.175 -17.286 1.00 92.44 187 ARG A C 1
ATOM 1533 O O . ARG A 1 187 ? 2.788 -13.522 -16.176 1.00 92.44 187 ARG A O 1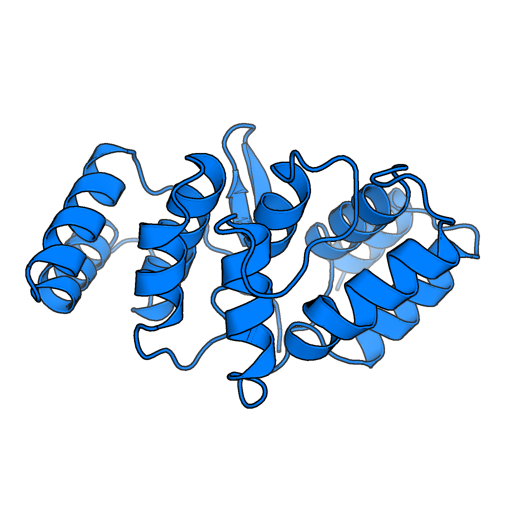
ATOM 1540 N N . ALA A 1 188 ? 2.762 -13.762 -18.412 1.00 92.19 188 ALA A N 1
ATOM 1541 C CA . ALA A 1 188 ? 1.794 -14.856 -18.410 1.00 92.19 188 ALA A CA 1
ATOM 1542 C C . ALA A 1 188 ? 2.442 -16.139 -17.886 1.00 92.19 188 ALA A C 1
ATOM 1544 O O . ALA A 1 188 ? 1.855 -16.822 -17.050 1.00 92.19 188 ALA A O 1
ATOM 1545 N N . GLN A 1 189 ? 3.673 -16.414 -18.327 1.00 93.19 189 GLN A N 1
ATOM 1546 C CA . GLN A 1 189 ? 4.441 -17.543 -17.814 1.00 93.19 189 GLN A CA 1
ATOM 1547 C C . GLN A 1 189 ? 4.757 -17.373 -16.323 1.00 93.19 189 GLN A C 1
ATOM 1549 O O . GLN A 1 189 ? 4.522 -18.296 -15.555 1.00 93.19 189 GLN A O 1
ATOM 1554 N N . TYR A 1 190 ? 5.186 -16.181 -15.894 1.00 94.06 190 TYR A N 1
ATOM 1555 C CA . TYR A 1 190 ? 5.453 -15.898 -14.480 1.00 94.06 190 TYR A CA 1
ATOM 1556 C C . TYR A 1 190 ? 4.236 -16.157 -13.578 1.00 94.06 190 TYR A C 1
ATOM 1558 O O . TYR A 1 190 ? 4.366 -16.801 -12.540 1.00 94.06 190 TYR A O 1
ATOM 1566 N N . LEU A 1 191 ? 3.047 -15.671 -13.963 1.00 92.00 191 LEU A N 1
ATOM 1567 C CA . LEU A 1 191 ? 1.832 -15.888 -13.170 1.00 92.00 191 LEU A CA 1
ATOM 1568 C C . LEU A 1 191 ? 1.441 -17.362 -13.119 1.00 92.00 191 LEU A C 1
ATOM 1570 O O . LEU A 1 191 ? 1.057 -17.839 -12.057 1.00 92.00 191 LEU A O 1
ATOM 1574 N N . LYS A 1 192 ? 1.585 -18.081 -14.237 1.00 91.88 192 LYS A N 1
ATOM 1575 C CA . LYS A 1 192 ? 1.347 -19.523 -14.282 1.00 91.88 192 LYS A CA 1
ATOM 1576 C C . LYS A 1 192 ? 2.280 -20.268 -13.320 1.00 91.88 192 LYS A C 1
ATOM 1578 O O . LYS A 1 192 ? 1.804 -21.042 -12.500 1.00 91.88 192 LYS A O 1
ATOM 1583 N N . ASP A 1 193 ? 3.579 -19.979 -13.372 1.00 90.81 193 ASP A N 1
ATOM 1584 C CA . ASP A 1 193 ? 4.580 -20.620 -12.510 1.00 90.81 193 ASP A CA 1
ATOM 1585 C C . ASP A 1 193 ? 4.355 -20.307 -11.023 1.00 90.81 193 ASP A C 1
ATOM 1587 O O . ASP A 1 193 ? 4.705 -21.108 -10.161 1.00 90.81 193 ASP A O 1
ATOM 1591 N N . TYR A 1 194 ? 3.802 -19.133 -10.710 1.00 88.00 194 TYR A N 1
ATOM 1592 C CA . TYR A 1 194 ? 3.467 -18.732 -9.345 1.00 88.00 194 TYR A CA 1
ATOM 1593 C C . TYR A 1 194 ? 2.187 -19.404 -8.825 1.00 88.00 194 TYR A C 1
ATOM 1595 O O . TYR A 1 194 ? 2.121 -19.754 -7.652 1.00 88.00 194 TYR A O 1
ATOM 1603 N N . GLU A 1 195 ? 1.170 -19.590 -9.671 1.00 85.25 195 GLU A N 1
ATOM 1604 C CA . GLU A 1 195 ? -0.077 -20.278 -9.298 1.00 85.25 195 GLU A CA 1
ATOM 1605 C C . GLU A 1 195 ? 0.104 -21.797 -9.119 1.00 85.25 195 GLU A C 1
ATOM 1607 O O . GLU A 1 195 ? -0.705 -22.433 -8.447 1.00 85.25 195 GLU A O 1
ATOM 1612 N N . GLU A 1 196 ? 1.157 -22.376 -9.702 1.00 83.75 196 GLU A N 1
ATOM 1613 C CA . GLU A 1 196 ? 1.505 -23.801 -9.596 1.00 83.75 196 GLU A CA 1
ATOM 1614 C C . GLU A 1 196 ? 2.374 -24.149 -8.358 1.00 83.75 196 GLU A C 1
ATOM 1616 O O . GLU A 1 196 ? 2.685 -25.326 -8.156 1.00 83.75 196 GLU A O 1
ATOM 1621 N N . GLN A 1 197 ? 2.755 -23.160 -7.531 1.00 71.31 197 GLN A N 1
ATOM 1622 C CA . GLN A 1 197 ? 3.551 -23.310 -6.292 1.00 71.31 197 GLN A CA 1
ATOM 1623 C C . GLN A 1 197 ? 2.690 -23.404 -5.028 1.00 71.31 197 GLN A C 1
ATOM 1625 O O . GLN A 1 197 ? 3.079 -24.186 -4.128 1.00 71.31 197 GLN A O 1
#

Nearest PDB structures (foldseek):
  6een-assembly1_B  TM=3.482E-01  e=1.479E+00  Zea mays
  6een-assembly1_A  TM=3.611E-01  e=1.637E+00  Zea mays
  6een-assembly1_C  TM=2.983E-01  e=1.637E+00  Zea mays
  5i9g-assembly1_C  TM=3.540E-01  e=3.006E+00  unidentified

pLDDT: mean 89.08, std 8.45, range [58.56, 98.06]

Foldseek 3Di:
DAAAEDADADDPVLLVQCLVCLVVVNNVVSLVVVCVVVVVDPDDSLNVLLNSLLVCLLVFPLVSNLSSLPPDDQADSQRHFYQDPVRDTEGNVLSNLVSDDDQADDDCDPSTNVNSLLVSLVVQQPHDAYACAAPHLVSVLVSLPDDRYPDDSVVSLVCCCVRPRVSHHDPVNSVVSVCVNVDPDDNVVRNVVRVVD

Mean predicted aligned error: 4.62 Å

Radius of gyration: 16.7 Å; Cα contacts (8 Å, |Δi|>4): 241; chains: 1; bounding box: 37×43×41 Å

Solvent-accessible surface area (backbone atoms only — not comparable to full-atom values): 11239 Å² total; per-residue (Å²): 78,81,61,50,74,44,94,61,72,84,47,72,66,57,45,52,48,40,53,54,20,53,78,67,78,38,40,70,61,38,49,53,50,52,40,63,76,41,61,95,47,99,66,53,74,51,51,52,51,21,54,46,42,38,50,25,49,78,68,69,33,25,72,57,36,40,53,56,73,69,45,92,71,76,63,52,46,49,54,37,28,30,56,42,97,84,76,43,70,41,24,31,51,55,49,42,60,71,67,60,83,59,74,52,88,84,53,73,80,74,72,39,55,58,19,40,51,42,43,48,44,74,76,52,68,84,45,64,43,25,45,55,52,59,64,50,35,53,50,51,55,56,56,68,70,49,90,67,43,94,61,54,66,66,60,50,48,53,46,47,38,71,58,47,42,66,58,46,32,33,67,74,34,51,54,53,49,53,53,41,74,81,44,95,64,59,63,68,59,52,44,52,60,54,75,75,108